Protein AF-A0A7S2NG79-F1 (afdb_monomer_lite)

Radius of gyration: 17.85 Å; chains: 1; bounding box: 42×37×55 Å

Organism: NCBI:txid1333877

Structure (mmCIF, N/CA/C/O backbone):
data_AF-A0A7S2NG79-F1
#
_entry.id   AF-A0A7S2NG79-F1
#
loop_
_atom_site.group_PDB
_atom_site.id
_atom_site.type_symbol
_atom_site.label_atom_id
_atom_site.label_alt_id
_atom_site.label_comp_id
_atom_site.label_asym_id
_atom_site.label_entity_id
_atom_site.label_seq_id
_atom_site.pdbx_PDB_ins_code
_atom_site.Cartn_x
_atom_site.Cartn_y
_atom_site.Cartn_z
_atom_site.occupancy
_atom_site.B_iso_or_equiv
_atom_site.auth_seq_id
_atom_site.auth_comp_id
_atom_site.auth_asym_id
_atom_site.auth_atom_id
_atom_site.pdbx_PDB_model_num
ATOM 1 N N . GLY A 1 1 ? -22.534 -10.964 -0.851 1.00 39.62 1 GLY A N 1
ATOM 2 C CA . GLY A 1 1 ? -22.305 -9.527 -0.612 1.00 39.62 1 GLY A CA 1
ATOM 3 C C . GLY A 1 1 ? -21.667 -8.930 -1.845 1.00 39.62 1 GLY A C 1
ATOM 4 O O . GLY A 1 1 ? -20.872 -9.619 -2.472 1.00 39.62 1 GLY A O 1
ATOM 5 N N . ARG A 1 2 ? -22.054 -7.714 -2.246 1.00 43.47 2 ARG A N 1
ATOM 6 C CA . ARG A 1 2 ? -21.370 -6.998 -3.336 1.00 43.47 2 ARG A CA 1
ATOM 7 C C . ARG A 1 2 ? -19.957 -6.649 -2.862 1.00 43.47 2 ARG A C 1
ATOM 9 O O . ARG A 1 2 ? -19.812 -6.166 -1.750 1.00 43.47 2 ARG A O 1
ATOM 16 N N . LEU A 1 3 ? -18.947 -6.878 -3.698 1.00 48.84 3 LEU A N 1
ATOM 17 C CA . LEU A 1 3 ? -17.518 -6.722 -3.372 1.00 48.84 3 LEU A CA 1
ATOM 18 C C . LEU A 1 3 ? -17.073 -5.267 -3.104 1.00 48.84 3 LEU A C 1
ATOM 20 O O . LEU A 1 3 ? -15.883 -5.023 -2.965 1.00 48.84 3 LEU A O 1
ATOM 24 N N . GLY A 1 4 ? -17.981 -4.283 -3.116 1.00 47.66 4 GLY A N 1
ATOM 25 C CA . GLY A 1 4 ? -17.646 -2.866 -2.903 1.00 47.66 4 GLY A CA 1
ATOM 26 C C . GLY A 1 4 ? -16.749 -2.236 -3.981 1.00 47.66 4 GLY A C 1
ATOM 27 O O . GLY A 1 4 ? -16.387 -1.072 -3.862 1.00 47.66 4 GLY A O 1
ATOM 28 N N . VAL A 1 5 ? -16.405 -2.975 -5.044 1.00 49.75 5 VAL A N 1
ATOM 29 C CA . VAL A 1 5 ? -15.512 -2.523 -6.127 1.00 49.75 5 VAL A CA 1
ATOM 30 C C . VAL A 1 5 ? -16.218 -1.726 -7.226 1.00 49.75 5 VAL A C 1
ATOM 32 O O . VAL A 1 5 ? -15.536 -1.093 -8.023 1.00 49.75 5 VAL A O 1
ATOM 35 N N . GLU A 1 6 ? -17.557 -1.735 -7.300 1.00 49.50 6 GLU A N 1
ATOM 36 C CA . GLU A 1 6 ? -18.333 -1.073 -8.374 1.00 49.50 6 GLU A CA 1
ATOM 37 C C . GLU A 1 6 ? -17.972 0.416 -8.525 1.00 49.50 6 GLU A C 1
ATOM 39 O O . GLU A 1 6 ? -17.785 0.899 -9.641 1.00 49.50 6 GLU A O 1
ATOM 44 N N .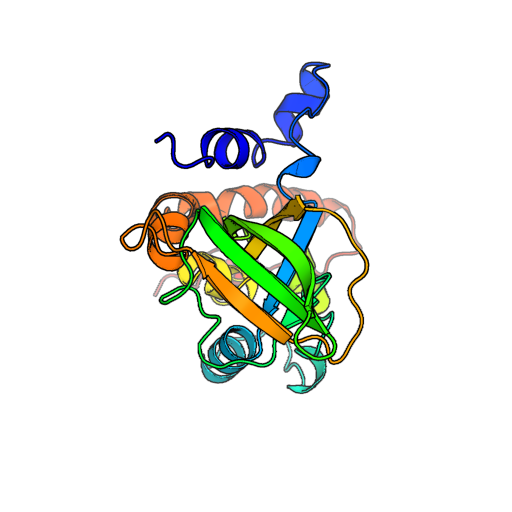 ALA A 1 7 ? -17.765 1.119 -7.412 1.00 44.66 7 ALA A N 1
ATOM 45 C CA . ALA A 1 7 ? -17.319 2.509 -7.409 1.00 44.66 7 ALA A CA 1
ATOM 46 C C . ALA A 1 7 ? -15.814 2.670 -7.726 1.00 44.66 7 ALA A C 1
ATOM 48 O O . ALA A 1 7 ? -15.398 3.658 -8.329 1.00 44.66 7 ALA A O 1
ATOM 49 N N . SER A 1 8 ? -14.985 1.659 -7.449 1.00 43.62 8 SER A N 1
ATOM 50 C CA . SER A 1 8 ? -13.579 1.645 -7.884 1.00 43.62 8 SER A CA 1
ATOM 51 C C . SER A 1 8 ? -13.438 1.529 -9.411 1.00 43.62 8 SER A C 1
ATOM 53 O O . SER A 1 8 ? -12.506 2.094 -9.981 1.00 43.62 8 SER A O 1
ATOM 55 N N . PHE A 1 9 ? -14.384 0.869 -10.097 1.00 47.72 9 PHE A N 1
ATOM 56 C CA . PHE A 1 9 ? -14.439 0.831 -11.567 1.00 47.72 9 PHE A CA 1
ATOM 57 C C . PHE A 1 9 ? -14.846 2.181 -12.184 1.00 47.72 9 PHE A C 1
ATOM 59 O O . PHE A 1 9 ? -14.298 2.575 -13.216 1.00 47.72 9 PHE A O 1
ATOM 66 N N . SER A 1 10 ? -15.795 2.903 -11.575 1.00 44.00 10 SER A N 1
ATOM 67 C CA . SER A 1 10 ? -16.279 4.203 -12.072 1.00 44.00 10 SER A CA 1
ATOM 68 C C . SER A 1 10 ? -15.294 5.360 -11.816 1.00 44.00 10 SER A C 1
ATOM 70 O O . SER A 1 10 ? -15.311 6.363 -12.537 1.00 44.00 10 SER A O 1
ATOM 72 N N . MET A 1 11 ? -14.387 5.215 -10.843 1.00 45.84 11 MET A N 1
ATOM 73 C CA . MET A 1 11 ? -13.387 6.218 -10.446 1.00 45.84 11 MET A CA 1
ATOM 74 C C . MET A 1 11 ? -12.264 6.471 -11.460 1.00 45.84 11 MET A C 1
ATOM 76 O O . MET A 1 11 ? -11.799 7.607 -11.596 1.00 45.84 11 MET A O 1
ATOM 80 N N . HIS A 1 12 ? -11.807 5.453 -12.194 1.00 48.50 12 HIS A N 1
ATOM 81 C CA . HIS A 1 12 ? -10.640 5.594 -13.088 1.00 48.50 12 HIS A CA 1
ATOM 82 C C . HIS A 1 12 ? -10.961 6.348 -14.377 1.00 48.50 12 HIS A C 1
ATOM 84 O O . HIS A 1 12 ? -10.065 6.741 -15.124 1.00 48.50 12 HIS A O 1
ATOM 90 N N . SER A 1 13 ? -12.242 6.628 -14.615 1.00 46.81 13 SER A N 1
ATOM 91 C CA . SER A 1 13 ? -12.711 7.472 -15.705 1.00 46.81 13 SER A CA 1
ATOM 92 C C . SER A 1 13 ? -12.865 8.945 -15.319 1.00 46.81 13 SER A C 1
ATOM 94 O O . SER A 1 13 ? -13.650 9.630 -15.963 1.00 46.81 13 SER A O 1
ATOM 96 N N . GLY A 1 14 ? -12.136 9.468 -14.322 1.00 42.03 14 GLY A N 1
ATOM 97 C CA . GLY A 1 14 ? -12.253 10.854 -13.821 1.00 42.03 14 GLY A CA 1
ATOM 98 C C . GLY A 1 14 ? -12.357 11.967 -14.885 1.00 42.03 14 GLY A C 1
ATOM 99 O O . GLY A 1 14 ? -13.034 12.967 -14.667 1.00 42.03 14 GLY A O 1
ATOM 100 N N . ALA A 1 15 ? -11.789 11.776 -16.082 1.00 42.28 15 ALA A N 1
ATOM 101 C CA . ALA A 1 15 ? -11.955 12.705 -17.207 1.00 42.28 15 ALA A CA 1
ATOM 102 C C . ALA A 1 15 ? -13.390 12.767 -17.788 1.00 42.28 15 ALA A C 1
ATOM 104 O O . ALA A 1 15 ? -13.784 13.799 -18.323 1.00 42.28 15 ALA A O 1
ATOM 105 N N . ARG A 1 16 ? -14.184 11.693 -17.683 1.00 41.34 16 ARG A N 1
ATOM 106 C CA . ARG A 1 16 ? -15.575 11.627 -18.173 1.00 41.34 16 ARG A CA 1
ATOM 107 C C . ARG A 1 16 ? -16.575 12.308 -17.239 1.00 41.34 16 ARG A C 1
ATOM 109 O O . ARG A 1 16 ? -17.599 12.785 -17.713 1.00 41.34 16 ARG A O 1
ATOM 116 N N . TRP A 1 17 ? -16.289 12.374 -15.938 1.00 39.66 17 TRP A N 1
ATOM 117 C CA . TRP A 1 17 ? -17.219 12.924 -14.943 1.00 39.66 17 TRP A CA 1
ATOM 118 C C . TRP A 1 17 ? -17.210 14.454 -14.915 1.00 39.66 17 TRP A C 1
ATOM 120 O O . TRP A 1 17 ? -18.275 15.069 -14.897 1.00 39.66 17 TRP A O 1
ATOM 130 N N . ALA A 1 18 ? -16.032 15.075 -15.059 1.00 42.47 18 ALA A N 1
ATOM 131 C CA . ALA A 1 18 ? -15.921 16.525 -15.245 1.00 42.47 18 ALA A CA 1
ATOM 132 C C . ALA A 1 18 ? -16.668 17.013 -16.505 1.00 42.47 18 ALA A C 1
ATOM 134 O O . ALA A 1 18 ? -17.225 18.105 -16.504 1.00 42.47 18 ALA A O 1
ATOM 135 N N . GLN A 1 19 ? -16.745 16.182 -17.553 1.00 46.06 19 GLN A N 1
ATOM 136 C CA . GLN A 1 19 ? -17.517 16.472 -18.768 1.00 46.06 19 GLN A CA 1
ATOM 137 C C . GLN A 1 19 ? -19.039 16.287 -18.608 1.00 46.06 19 GLN A C 1
ATOM 139 O O . GLN A 1 19 ? -19.782 16.744 -19.470 1.00 46.06 19 GLN A O 1
ATOM 144 N N . ARG A 1 20 ? -19.521 15.622 -17.545 1.00 48.53 20 ARG A N 1
ATOM 145 C CA . ARG A 1 20 ? -20.947 15.276 -17.356 1.00 48.53 20 ARG A CA 1
ATOM 146 C C . ARG A 1 20 ? -21.634 15.978 -16.180 1.00 48.53 20 ARG A C 1
ATOM 148 O O . ARG A 1 20 ? -22.806 15.717 -15.938 1.00 48.53 20 ARG A O 1
ATOM 155 N N . GLY A 1 21 ? -20.945 16.857 -15.449 1.00 44.62 21 GLY A N 1
ATOM 156 C CA . GLY A 1 21 ? -21.556 17.664 -14.381 1.00 44.62 21 GLY A CA 1
ATOM 157 C C . GLY A 1 21 ? -22.048 16.877 -13.153 1.00 44.62 21 GLY A C 1
ATOM 158 O O . GLY A 1 21 ? -22.741 17.439 -12.309 1.00 44.62 21 GLY A O 1
ATOM 159 N N . GLN A 1 22 ? -21.697 15.594 -13.026 1.00 47.03 22 GLN A N 1
ATOM 160 C CA . GLN A 1 22 ? -22.057 14.761 -11.873 1.00 47.03 22 GLN A CA 1
ATOM 161 C C . GLN A 1 22 ? -20.997 14.890 -10.764 1.00 47.03 22 GLN A C 1
ATOM 163 O O . GLN A 1 22 ? -19.795 14.872 -11.036 1.00 47.03 22 GLN A O 1
ATOM 168 N N . ARG A 1 23 ? -21.442 15.057 -9.508 1.00 46.16 23 ARG A N 1
ATOM 169 C CA . ARG A 1 23 ? -20.562 15.110 -8.325 1.00 46.16 23 ARG A CA 1
ATOM 170 C C . ARG A 1 23 ? -20.014 13.708 -8.028 1.00 46.16 23 ARG A C 1
ATOM 172 O O . ARG A 1 23 ? -20.778 12.756 -8.054 1.00 46.16 23 ARG A O 1
ATOM 179 N N . ASP A 1 24 ? -18.721 13.615 -7.712 1.00 52.81 24 ASP A N 1
ATOM 180 C CA . ASP A 1 24 ? -18.083 12.390 -7.200 1.00 52.81 24 ASP A CA 1
ATOM 181 C C . ASP A 1 24 ? -18.577 12.121 -5.766 1.00 52.81 24 ASP A C 1
ATOM 183 O O . ASP A 1 24 ? -18.121 12.768 -4.815 1.00 52.81 24 ASP A O 1
ATOM 187 N N . ASP A 1 25 ? -19.559 11.230 -5.635 1.00 51.62 25 ASP A N 1
ATOM 188 C CA . ASP A 1 25 ? -20.164 10.743 -4.389 1.00 51.62 25 ASP A CA 1
ATOM 189 C C . ASP A 1 25 ? -19.309 9.666 -3.695 1.00 51.62 25 ASP A C 1
ATOM 191 O O . ASP A 1 25 ? -19.578 9.297 -2.553 1.00 51.62 25 ASP A O 1
ATOM 195 N N . HIS A 1 26 ? -18.225 9.216 -4.331 1.00 56.06 26 HIS A N 1
ATOM 196 C CA . HIS A 1 26 ? -17.389 8.113 -3.860 1.00 56.06 26 HIS A CA 1
ATOM 197 C C . HIS A 1 26 ? -16.076 8.561 -3.196 1.00 56.06 26 HIS A C 1
ATOM 199 O O . HIS A 1 26 ? -15.208 7.733 -2.912 1.00 56.06 26 HIS A O 1
ATOM 205 N N . ARG A 1 27 ? -15.889 9.858 -2.901 1.00 52.28 27 ARG A N 1
ATOM 206 C CA . ARG A 1 27 ? -14.643 10.364 -2.272 1.00 52.28 27 ARG A CA 1
ATOM 207 C C . ARG A 1 27 ? -14.277 9.646 -0.969 1.00 52.28 27 ARG A C 1
ATOM 209 O O . ARG A 1 27 ? -13.093 9.477 -0.693 1.00 52.28 27 ARG A O 1
ATOM 216 N N . GLY A 1 28 ? -15.273 9.198 -0.201 1.00 58.62 28 GLY A N 1
ATOM 217 C CA . GLY A 1 28 ? -15.072 8.448 1.043 1.00 58.62 28 GLY A CA 1
ATOM 218 C C . GLY A 1 28 ? -14.458 7.056 0.854 1.00 58.62 28 GLY A C 1
ATOM 219 O O . GLY A 1 28 ? -13.928 6.496 1.810 1.00 58.62 28 GLY A O 1
ATOM 220 N N . GLU A 1 29 ? -14.467 6.502 -0.363 1.00 63.59 29 GLU A N 1
ATOM 221 C CA . GLU A 1 29 ? -13.934 5.159 -0.616 1.00 63.59 29 GLU A CA 1
ATOM 222 C C . GLU A 1 29 ? -12.401 5.097 -0.752 1.00 63.59 29 GLU A C 1
ATOM 224 O O . GLU A 1 29 ? -11.827 4.012 -0.785 1.00 63.59 29 GLU A O 1
ATOM 229 N N . ARG A 1 30 ? -11.721 6.250 -0.824 1.00 63.28 30 ARG A N 1
ATOM 230 C CA . ARG A 1 30 ? -10.250 6.371 -0.898 1.00 63.28 30 ARG A CA 1
ATOM 231 C C . ARG A 1 30 ? -9.730 7.363 0.135 1.00 63.28 30 ARG A C 1
ATOM 233 O O . ARG A 1 30 ? -8.877 8.194 -0.164 1.00 63.28 30 ARG A O 1
ATOM 240 N N . ALA A 1 31 ? -10.306 7.319 1.329 1.00 77.69 31 ALA A N 1
ATOM 241 C CA . ALA A 1 31 ? -9.931 8.232 2.398 1.00 77.69 31 ALA A CA 1
ATOM 242 C C . ALA A 1 31 ? -8.450 8.082 2.774 1.00 77.69 31 ALA A C 1
ATOM 244 O O . ALA A 1 31 ? -7.807 9.075 3.098 1.00 77.69 31 ALA A O 1
ATOM 245 N N . ILE A 1 32 ? -7.919 6.854 2.704 1.00 92.25 32 ILE A N 1
ATOM 246 C CA . ILE A 1 32 ? -6.554 6.528 3.113 1.00 92.25 32 ILE A CA 1
ATOM 247 C C . ILE A 1 32 ? -5.871 5.707 2.021 1.00 92.25 32 ILE A C 1
ATOM 249 O O . ILE A 1 32 ? -6.382 4.672 1.596 1.00 92.25 32 ILE A O 1
ATOM 253 N N . LEU A 1 33 ? -4.696 6.154 1.588 1.00 94.38 33 LEU A N 1
ATOM 254 C CA . LEU A 1 33 ? -3.760 5.364 0.798 1.00 94.38 33 LEU A CA 1
ATOM 255 C C . LEU A 1 33 ? -2.707 4.753 1.725 1.00 94.38 33 LEU A C 1
ATOM 257 O O . LEU A 1 33 ? -2.076 5.475 2.498 1.00 94.38 33 LEU A O 1
ATOM 261 N N . ILE A 1 34 ? -2.502 3.443 1.612 1.00 96.75 34 ILE A N 1
ATOM 262 C CA . ILE A 1 34 ? -1.494 2.699 2.367 1.00 96.75 34 ILE A CA 1
ATOM 263 C C . ILE A 1 34 ? -0.435 2.145 1.409 1.00 96.75 34 ILE A C 1
ATOM 265 O O . ILE A 1 34 ? -0.777 1.550 0.381 1.00 96.75 34 ILE A O 1
ATOM 269 N N . GLN A 1 35 ? 0.838 2.316 1.760 1.00 96.06 35 GLN A N 1
ATOM 270 C CA . GLN A 1 35 ? 1.974 1.616 1.155 1.00 96.06 35 GLN A CA 1
ATOM 271 C C . GLN A 1 35 ? 2.693 0.770 2.216 1.00 96.06 35 GLN A C 1
ATOM 273 O O . GLN A 1 35 ? 2.467 0.961 3.412 1.00 96.06 35 GLN A O 1
ATOM 278 N N . SER A 1 36 ? 3.523 -0.188 1.799 1.00 97.31 36 SER A N 1
ATOM 279 C CA . SER A 1 36 ? 4.242 -1.070 2.724 1.00 97.31 36 SER A CA 1
ATOM 280 C C . SER A 1 36 ? 5.699 -1.312 2.357 1.00 97.31 36 SER A C 1
ATOM 282 O O . SER A 1 36 ? 6.083 -1.233 1.184 1.00 97.31 36 SER A O 1
ATOM 284 N N . SER A 1 37 ? 6.494 -1.683 3.365 1.00 96.06 37 SER A N 1
ATOM 285 C CA . SER A 1 37 ? 7.879 -2.123 3.176 1.00 96.06 37 SER A CA 1
ATOM 286 C C . SER A 1 37 ? 7.970 -3.364 2.284 1.00 96.06 37 SER A C 1
ATOM 288 O O . SER A 1 37 ? 8.816 -3.388 1.396 1.00 96.06 37 SER A O 1
ATOM 290 N N . ALA A 1 38 ? 7.050 -4.334 2.391 1.00 96.50 38 ALA A N 1
ATOM 291 C CA . ALA A 1 38 ? 6.994 -5.484 1.476 1.00 96.50 38 ALA A CA 1
ATOM 292 C C . ALA A 1 38 ? 6.942 -5.076 -0.006 1.00 96.50 38 ALA A C 1
ATOM 294 O O . ALA A 1 38 ? 7.661 -5.628 -0.844 1.00 96.50 38 ALA A O 1
ATOM 295 N N . ASN A 1 39 ? 6.091 -4.100 -0.338 1.00 95.44 39 ASN A N 1
ATOM 296 C CA . ASN A 1 39 ? 5.948 -3.618 -1.709 1.00 95.44 39 ASN A CA 1
ATOM 297 C C . ASN A 1 39 ? 7.216 -2.915 -2.182 1.00 95.44 39 ASN A C 1
ATOM 299 O O . ASN A 1 39 ? 7.688 -3.195 -3.283 1.00 95.44 39 ASN A O 1
ATOM 303 N N . VAL A 1 40 ? 7.775 -2.037 -1.346 1.00 92.94 40 VAL A N 1
ATOM 304 C CA . VAL A 1 40 ? 9.014 -1.312 -1.644 1.00 92.94 40 VAL A CA 1
ATOM 305 C C . VAL A 1 40 ? 10.179 -2.276 -1.862 1.00 92.94 40 VAL A C 1
ATOM 307 O O . VAL A 1 40 ? 10.845 -2.196 -2.892 1.00 92.94 40 VAL A O 1
ATOM 310 N N . THR A 1 41 ? 10.379 -3.235 -0.959 1.00 93.62 41 THR A N 1
ATOM 311 C CA . THR A 1 41 ? 11.434 -4.251 -1.065 1.00 93.62 41 THR A CA 1
ATOM 312 C C . THR A 1 41 ? 11.305 -5.054 -2.355 1.00 93.62 41 THR A C 1
ATOM 314 O O . THR A 1 41 ? 12.290 -5.245 -3.068 1.00 93.62 41 THR A O 1
ATOM 317 N N . ALA A 1 42 ? 10.088 -5.470 -2.717 1.00 93.19 42 ALA A N 1
ATOM 318 C CA . ALA A 1 42 ? 9.856 -6.198 -3.961 1.00 93.19 42 ALA A CA 1
ATOM 319 C C . ALA A 1 42 ? 10.142 -5.348 -5.213 1.00 93.19 42 ALA A C 1
ATOM 321 O O . ALA A 1 42 ? 10.662 -5.873 -6.194 1.00 93.19 42 ALA A O 1
ATOM 322 N N . ILE A 1 43 ? 9.830 -4.048 -5.185 1.00 90.19 43 ILE A N 1
ATOM 323 C CA . ILE A 1 43 ? 10.121 -3.120 -6.289 1.00 90.19 43 ILE A CA 1
ATOM 324 C C . ILE A 1 43 ? 11.633 -2.920 -6.441 1.00 90.19 43 ILE A C 1
ATOM 326 O O . ILE A 1 43 ? 12.153 -3.032 -7.551 1.00 90.19 43 ILE A O 1
ATOM 330 N N . LEU A 1 44 ? 12.345 -2.669 -5.339 1.00 88.69 44 LEU A N 1
ATOM 331 C CA . LEU A 1 44 ? 13.799 -2.488 -5.338 1.00 88.69 44 LEU A CA 1
ATOM 332 C C . LEU A 1 44 ? 14.537 -3.759 -5.788 1.00 88.69 44 LEU A C 1
ATOM 334 O O . LEU A 1 44 ? 15.513 -3.678 -6.531 1.00 88.69 44 LEU A O 1
ATOM 338 N N . GLY A 1 45 ? 14.041 -4.934 -5.393 1.00 89.12 45 GLY A N 1
ATOM 339 C CA . GLY A 1 45 ? 14.594 -6.232 -5.786 1.00 89.12 45 GLY A CA 1
ATOM 340 C C . GLY A 1 45 ? 14.264 -6.671 -7.217 1.00 89.12 45 GLY A C 1
ATOM 341 O O . GLY A 1 45 ? 14.808 -7.670 -7.680 1.00 89.12 45 GLY A O 1
ATOM 342 N N . ALA A 1 46 ? 13.396 -5.955 -7.940 1.00 88.06 46 ALA A N 1
ATOM 343 C CA . ALA A 1 46 ? 12.931 -6.369 -9.266 1.00 88.06 46 ALA A CA 1
ATOM 344 C C . ALA A 1 46 ? 13.931 -6.100 -10.406 1.00 88.06 46 ALA A C 1
ATOM 346 O O . ALA A 1 46 ? 13.657 -6.483 -11.543 1.00 88.06 46 ALA A O 1
ATOM 347 N N . GLY A 1 47 ? 15.057 -5.426 -10.136 1.00 84.56 47 GLY A N 1
ATOM 348 C CA . GLY A 1 47 ? 16.064 -5.117 -11.158 1.00 84.56 47 GLY A CA 1
ATOM 349 C C . GLY A 1 47 ? 15.518 -4.235 -12.286 1.00 84.56 47 GLY A C 1
ATOM 350 O O . GLY A 1 47 ? 15.796 -4.480 -13.459 1.00 84.56 47 GLY A O 1
ATOM 351 N N . LEU A 1 48 ? 14.686 -3.244 -11.942 1.00 81.00 48 LEU A N 1
ATOM 352 C CA . LEU A 1 48 ? 14.018 -2.387 -12.923 1.00 81.00 48 LEU A CA 1
ATOM 353 C C . LEU A 1 48 ? 15.032 -1.603 -13.763 1.00 81.00 48 LEU A C 1
ATOM 355 O O . LEU A 1 48 ? 15.988 -1.032 -13.236 1.00 81.00 48 LEU A O 1
ATOM 359 N N . LYS A 1 49 ? 14.787 -1.518 -15.074 1.00 73.62 49 LYS A N 1
ATOM 360 C CA . LYS A 1 49 ? 15.611 -0.717 -15.986 1.00 73.62 49 LYS A CA 1
ATOM 361 C C . LYS A 1 49 ? 15.219 0.753 -15.873 1.00 73.62 49 LYS A C 1
ATOM 363 O O . LYS A 1 49 ? 14.324 1.234 -16.572 1.00 73.62 49 LYS A O 1
ATOM 368 N N . LEU A 1 50 ? 15.866 1.453 -14.945 1.00 74.19 50 LEU A N 1
ATOM 369 C CA . LEU A 1 50 ? 15.638 2.875 -14.721 1.00 74.19 50 LEU A CA 1
ATOM 370 C C . LEU A 1 50 ? 16.454 3.737 -15.693 1.00 74.19 50 LEU A C 1
ATOM 372 O O . LEU A 1 50 ? 17.595 3.409 -16.006 1.00 74.19 50 LEU A O 1
ATOM 376 N N . ARG A 1 51 ? 15.875 4.856 -16.155 1.00 67.25 51 ARG A N 1
ATOM 377 C CA . ARG A 1 51 ? 16.557 5.839 -17.021 1.00 67.25 51 ARG A CA 1
ATOM 378 C C . ARG A 1 51 ? 17.738 6.488 -16.299 1.00 67.25 51 ARG A C 1
ATOM 380 O O . ARG A 1 51 ? 18.777 6.722 -16.906 1.00 67.25 51 ARG A O 1
ATOM 387 N N . SER A 1 52 ? 17.561 6.738 -15.008 1.00 70.75 52 SER A N 1
ATOM 388 C CA . SER A 1 52 ? 18.596 7.220 -14.103 1.00 70.75 52 SER A CA 1
ATOM 389 C C . SER A 1 52 ? 18.592 6.339 -12.857 1.00 70.75 52 SER A C 1
ATOM 391 O O . SER A 1 52 ? 17.507 5.950 -12.413 1.00 70.75 52 SER A O 1
ATOM 393 N N . PRO A 1 53 ? 19.760 6.022 -12.271 1.00 72.62 53 PRO A N 1
ATOM 394 C CA . PRO A 1 53 ? 19.814 5.351 -10.982 1.00 72.62 53 PRO A CA 1
ATOM 395 C C . PRO A 1 53 ? 19.039 6.150 -9.935 1.00 72.62 53 PRO A C 1
ATOM 397 O O . PRO A 1 53 ? 19.145 7.375 -9.870 1.00 72.62 53 PRO A O 1
ATOM 400 N N . VAL A 1 54 ? 18.275 5.449 -9.107 1.00 74.38 54 VAL A N 1
ATOM 401 C CA . VAL A 1 54 ? 17.540 6.040 -7.991 1.00 74.38 54 VAL A CA 1
ATOM 402 C C . VAL A 1 54 ? 18.045 5.394 -6.715 1.00 74.38 54 VAL A C 1
ATOM 404 O O . VAL A 1 54 ? 18.162 4.170 -6.652 1.00 74.38 54 VAL A O 1
ATOM 407 N N . SER A 1 55 ? 18.390 6.219 -5.721 1.00 80.12 55 SER A N 1
ATOM 408 C CA . SER A 1 55 ? 18.805 5.709 -4.412 1.00 80.12 55 SER A CA 1
ATOM 409 C C . SER A 1 55 ? 17.676 4.887 -3.797 1.00 80.12 55 SER A C 1
ATOM 411 O O . SER A 1 55 ? 16.505 5.245 -3.930 1.00 80.12 55 SER A O 1
ATOM 413 N N . GLN A 1 56 ? 18.023 3.826 -3.071 1.00 77.50 56 GLN A N 1
ATOM 414 C CA . GLN A 1 56 ? 17.049 3.070 -2.283 1.00 77.50 56 GLN A CA 1
ATOM 415 C C . GLN A 1 56 ? 16.299 3.976 -1.294 1.00 77.50 56 GLN A C 1
ATOM 417 O O . GLN A 1 56 ? 15.100 3.796 -1.096 1.00 77.50 56 GLN A O 1
ATOM 422 N N . ASP A 1 57 ? 16.961 5.017 -0.781 1.00 81.62 57 ASP A N 1
ATOM 423 C CA . ASP A 1 57 ? 16.366 6.004 0.129 1.00 81.62 57 ASP A CA 1
ATOM 424 C C . ASP A 1 57 ? 15.187 6.766 -0.493 1.00 81.62 57 ASP A C 1
ATOM 426 O O . ASP A 1 57 ? 14.316 7.262 0.220 1.00 81.62 57 ASP A O 1
ATOM 430 N N . ALA A 1 58 ? 15.114 6.838 -1.828 1.00 82.19 58 ALA A N 1
ATOM 431 C CA . ALA A 1 58 ? 14.005 7.487 -2.519 1.00 82.19 58 ALA A CA 1
ATOM 432 C C . ALA A 1 58 ? 12.681 6.719 -2.375 1.00 82.19 58 ALA A C 1
ATOM 434 O O . ALA A 1 58 ? 11.629 7.285 -2.648 1.00 82.19 58 ALA A O 1
ATOM 435 N N . PHE A 1 59 ? 12.719 5.453 -1.947 1.00 85.50 59 PHE A N 1
ATOM 436 C CA . PHE A 1 59 ? 11.541 4.608 -1.747 1.00 85.50 59 PHE A CA 1
ATOM 437 C C . PHE A 1 59 ? 11.069 4.556 -0.281 1.00 85.50 59 PHE A C 1
ATOM 439 O O . PHE A 1 59 ? 10.281 3.681 0.080 1.00 85.50 59 PHE A O 1
ATOM 446 N N . GLY A 1 60 ? 11.535 5.478 0.568 1.00 85.75 60 GLY A N 1
ATOM 447 C CA . GLY A 1 60 ? 11.088 5.587 1.959 1.00 85.75 60 GLY A CA 1
ATOM 448 C C . GLY A 1 60 ? 9.613 6.001 2.123 1.00 85.75 60 GLY A C 1
ATOM 449 O O . GLY A 1 60 ? 8.916 6.262 1.140 1.00 85.75 60 GLY A O 1
ATOM 450 N N . PRO A 1 61 ? 9.116 6.101 3.369 1.00 90.94 61 PRO A N 1
ATOM 451 C CA . PRO A 1 61 ? 7.757 6.565 3.643 1.00 90.94 61 PRO A CA 1
ATOM 452 C C . PRO A 1 61 ? 7.445 7.911 2.971 1.00 90.94 61 PRO A C 1
ATOM 454 O O . PRO A 1 61 ? 8.213 8.867 3.061 1.00 90.94 61 PRO A O 1
ATOM 457 N N . GLY A 1 62 ? 6.298 7.985 2.304 1.00 88.69 62 GLY A N 1
ATOM 458 C CA . GLY A 1 62 ? 5.827 9.122 1.514 1.00 88.69 62 GLY A CA 1
ATOM 459 C C . GLY A 1 62 ? 6.238 9.083 0.038 1.00 88.69 62 GLY A C 1
ATOM 460 O O . GLY A 1 62 ? 5.693 9.855 -0.753 1.00 88.69 62 GLY A O 1
ATOM 461 N N . ALA A 1 63 ? 7.133 8.174 -0.366 1.00 86.94 63 ALA A N 1
ATOM 462 C CA . ALA A 1 63 ? 7.625 8.048 -1.742 1.00 86.94 63 ALA A CA 1
ATOM 463 C C . ALA A 1 63 ? 6.511 7.832 -2.779 1.00 86.94 63 ALA A C 1
ATOM 465 O O . ALA A 1 63 ? 6.625 8.253 -3.932 1.00 86.94 63 ALA A O 1
ATOM 466 N N . PHE A 1 64 ? 5.404 7.200 -2.382 1.00 89.31 64 PHE A N 1
ATOM 467 C CA . PHE A 1 64 ? 4.261 6.954 -3.255 1.00 89.31 64 PHE A CA 1
ATOM 468 C C . PHE A 1 64 ? 3.128 7.970 -3.038 1.00 89.31 64 PHE A C 1
ATOM 470 O O . PHE A 1 64 ? 2.100 7.880 -3.720 1.00 89.31 64 PHE A O 1
ATOM 477 N N . GLY A 1 65 ? 3.294 8.951 -2.147 1.00 88.88 65 GLY A N 1
ATOM 478 C CA . GLY A 1 65 ? 2.246 9.890 -1.739 1.00 88.88 65 GLY A CA 1
ATOM 479 C C . GLY A 1 65 ? 1.167 9.249 -0.861 1.00 88.88 65 GLY A C 1
ATOM 480 O O . GLY A 1 65 ? 0.025 9.706 -0.851 1.00 88.88 65 GLY A O 1
ATOM 481 N N . GLU A 1 66 ? 1.496 8.145 -0.197 1.00 93.38 66 GLU A N 1
ATOM 482 C CA . GLU A 1 66 ? 0.632 7.449 0.745 1.00 93.38 66 GLU A CA 1
ATOM 483 C C . GLU A 1 66 ? 0.405 8.240 2.032 1.00 93.38 66 GLU A C 1
ATOM 485 O O . GLU A 1 66 ? 1.231 9.045 2.456 1.00 93.38 66 GLU A O 1
ATOM 490 N N . ASN A 1 67 ? -0.735 7.987 2.672 1.00 95.19 67 ASN A N 1
ATOM 491 C CA . ASN A 1 67 ? -1.028 8.536 3.988 1.00 95.19 67 ASN A CA 1
ATOM 492 C C . ASN A 1 67 ? -0.359 7.695 5.073 1.00 95.19 67 ASN A C 1
ATOM 494 O O . ASN A 1 67 ? 0.224 8.255 5.997 1.00 95.19 67 ASN A O 1
ATOM 498 N N . PHE A 1 68 ? -0.466 6.365 4.969 1.00 96.62 68 PHE A N 1
ATOM 499 C CA . PHE A 1 68 ? 0.122 5.423 5.919 1.00 96.62 68 PHE A CA 1
ATOM 500 C C . PHE A 1 68 ? 1.194 4.587 5.233 1.00 96.62 68 PHE A C 1
ATOM 502 O O . PHE A 1 68 ? 0.957 4.011 4.171 1.00 96.62 68 PHE A O 1
ATOM 509 N N . PHE A 1 69 ? 2.338 4.461 5.896 1.00 97.19 69 PHE A N 1
ATOM 510 C CA . PHE A 1 69 ? 3.356 3.486 5.549 1.00 97.19 69 PHE A CA 1
ATOM 511 C C . PHE A 1 69 ? 3.361 2.383 6.606 1.00 97.19 69 PHE A C 1
ATOM 513 O O . PHE A 1 69 ? 3.517 2.661 7.794 1.00 97.19 69 PHE A O 1
ATOM 520 N N . VAL A 1 70 ? 3.156 1.143 6.174 1.00 97.06 70 VAL A N 1
ATOM 521 C CA . VAL A 1 70 ? 3.122 -0.031 7.047 1.00 97.06 70 VAL A CA 1
ATOM 522 C C . VAL A 1 70 ? 4.417 -0.804 6.881 1.00 97.06 70 VAL A C 1
ATOM 524 O O . VAL A 1 70 ? 4.690 -1.357 5.815 1.00 97.06 70 VAL A O 1
ATOM 527 N N . ASP A 1 71 ? 5.198 -0.879 7.951 1.00 96.50 71 ASP A N 1
ATOM 528 C CA . ASP A 1 71 ? 6.365 -1.746 7.975 1.00 96.50 71 ASP A CA 1
ATOM 529 C C . ASP A 1 71 ? 5.941 -3.188 8.293 1.00 96.50 71 ASP A C 1
ATOM 531 O O . ASP A 1 71 ? 5.675 -3.542 9.441 1.00 96.50 71 ASP A O 1
ATOM 535 N N . SER A 1 72 ? 5.755 -3.999 7.252 1.00 95.12 72 SER A N 1
ATOM 536 C CA . SER A 1 72 ? 5.325 -5.392 7.366 1.00 95.12 72 SER A CA 1
ATOM 537 C C . SER A 1 72 ? 5.587 -6.146 6.068 1.00 95.12 72 SER A C 1
ATOM 539 O O . SER A 1 72 ? 5.222 -5.671 4.991 1.00 95.12 72 SER A O 1
ATOM 541 N N . GLU A 1 73 ? 6.125 -7.362 6.183 1.00 93.56 73 GLU A N 1
ATOM 542 C CA . GLU A 1 73 ? 6.276 -8.307 5.067 1.00 93.56 73 GLU A CA 1
ATOM 543 C C . GLU A 1 73 ? 4.941 -8.951 4.644 1.00 93.56 73 GLU A C 1
ATOM 545 O O . GLU A 1 73 ? 4.765 -9.365 3.495 1.00 93.56 73 GLU A O 1
ATOM 550 N N . ASP A 1 74 ? 3.968 -8.997 5.558 1.00 94.19 74 ASP A N 1
ATOM 551 C CA . ASP A 1 74 ? 2.660 -9.616 5.331 1.00 94.19 74 ASP A CA 1
ATOM 552 C C . ASP A 1 74 ? 1.666 -8.690 4.623 1.00 94.19 74 ASP A C 1
ATOM 554 O O . ASP A 1 74 ? 0.678 -9.157 4.046 1.00 94.19 74 ASP A O 1
ATOM 558 N N . PHE A 1 75 ? 1.918 -7.380 4.632 1.00 97.38 75 PHE A N 1
ATOM 559 C CA . PHE A 1 75 ? 1.078 -6.406 3.944 1.00 97.38 75 PHE A CA 1
ATOM 560 C C . PHE A 1 75 ? 1.482 -6.298 2.466 1.00 97.38 75 PHE A C 1
ATOM 562 O O . PHE A 1 75 ? 2.091 -5.321 2.029 1.00 97.38 75 PHE A O 1
ATOM 569 N N . CYS A 1 76 ? 1.158 -7.329 1.686 1.00 97.12 76 CYS A N 1
ATOM 570 C CA . CYS A 1 76 ? 1.478 -7.430 0.260 1.00 97.12 76 CYS A CA 1
ATOM 571 C C . CYS A 1 76 ? 0.258 -7.857 -0.586 1.00 97.12 76 CYS A C 1
ATOM 573 O O . CYS A 1 76 ? -0.728 -8.375 -0.043 1.00 97.12 76 CYS A O 1
ATOM 575 N N . PRO A 1 77 ? 0.271 -7.646 -1.918 1.00 96.94 77 PRO A N 1
ATOM 576 C CA . PRO A 1 77 ? -0.913 -7.827 -2.754 1.00 96.94 77 PRO A CA 1
ATOM 577 C C . PRO A 1 77 ? -1.414 -9.267 -2.839 1.00 96.94 77 PRO A C 1
ATOM 579 O O . PRO A 1 77 ? -2.577 -9.498 -3.167 1.00 96.94 77 PRO A O 1
ATOM 582 N N . GLU A 1 78 ? -0.546 -10.233 -2.562 1.00 97.19 78 GLU A N 1
ATOM 583 C CA . GLU A 1 78 ? -0.867 -11.655 -2.513 1.00 97.19 78 GLU A CA 1
ATOM 584 C C . GLU A 1 78 ? -1.631 -12.035 -1.233 1.00 97.19 78 GLU A C 1
ATOM 586 O O . GLU A 1 78 ? -2.348 -13.034 -1.227 1.00 97.19 78 GLU A O 1
ATOM 591 N N . ARG A 1 79 ? -1.501 -11.243 -0.159 1.00 97.50 79 ARG A N 1
ATOM 592 C CA . ARG A 1 79 ? -2.053 -11.541 1.175 1.00 97.50 79 ARG A CA 1
ATOM 593 C C . ARG A 1 79 ? -3.207 -10.638 1.583 1.00 97.50 79 ARG A C 1
ATOM 595 O O . ARG A 1 79 ? -4.060 -11.073 2.354 1.00 97.50 79 ARG A O 1
ATOM 602 N N . VAL A 1 80 ? -3.246 -9.402 1.094 1.00 97.94 80 VAL A N 1
ATOM 603 C CA . VAL A 1 80 ? -4.327 -8.449 1.376 1.00 97.94 80 VAL A CA 1
ATOM 604 C C . VAL A 1 80 ? -5.467 -8.656 0.382 1.00 97.94 80 VAL A C 1
ATOM 606 O O . VAL A 1 80 ? -5.233 -8.781 -0.822 1.00 97.94 80 VAL A O 1
ATOM 609 N N . CYS A 1 81 ? -6.705 -8.685 0.876 1.00 97.25 81 CYS A N 1
ATOM 610 C CA . CYS A 1 81 ? -7.909 -8.875 0.069 1.00 97.25 81 CYS A CA 1
ATOM 611 C C . CYS A 1 81 ? -8.791 -7.627 0.058 1.00 97.25 81 CYS A C 1
ATOM 613 O O . CYS A 1 81 ? -8.844 -6.871 1.026 1.00 97.25 81 CYS A O 1
ATOM 615 N N . VAL A 1 82 ? -9.530 -7.424 -1.033 1.00 94.19 82 VAL A N 1
ATOM 616 C CA . VAL A 1 82 ? -10.595 -6.415 -1.054 1.00 94.19 82 VAL A CA 1
ATOM 617 C C . VAL A 1 82 ? -11.670 -6.782 -0.033 1.00 94.19 82 VAL A C 1
ATOM 619 O O . VAL A 1 82 ? -12.092 -7.935 0.044 1.00 94.19 82 VAL A O 1
ATOM 622 N N . GLY A 1 83 ? -12.104 -5.798 0.752 1.00 94.81 83 GLY A N 1
ATOM 623 C CA . GLY A 1 83 ? -13.017 -5.984 1.875 1.00 94.81 83 GLY A CA 1
ATOM 624 C C . GLY A 1 83 ? -12.342 -6.431 3.174 1.00 94.81 83 GLY A C 1
ATOM 625 O O . GLY A 1 83 ? -13.046 -6.578 4.168 1.00 94.81 83 GLY A O 1
ATOM 626 N N . ASP A 1 84 ? -11.016 -6.642 3.204 1.00 98.00 84 ASP A N 1
ATOM 627 C CA . ASP A 1 84 ? -10.301 -6.846 4.471 1.00 98.00 84 ASP A CA 1
ATOM 628 C C . ASP A 1 84 ? -10.535 -5.643 5.390 1.00 98.00 84 ASP A C 1
ATOM 630 O O . ASP A 1 84 ? -10.439 -4.487 4.967 1.00 98.00 84 ASP A O 1
ATOM 634 N N . HIS A 1 85 ? -10.820 -5.919 6.659 1.00 98.00 85 HIS A N 1
ATOM 635 C CA . HIS A 1 85 ? -10.938 -4.896 7.687 1.00 98.00 85 HIS A CA 1
ATOM 636 C C . HIS A 1 85 ? -9.649 -4.841 8.482 1.00 98.00 85 HIS A C 1
ATOM 638 O O . HIS A 1 85 ? -9.227 -5.848 9.051 1.00 98.00 85 HIS A O 1
ATOM 644 N N . PHE A 1 86 ? -9.055 -3.658 8.561 1.00 98.38 86 PHE A N 1
ATOM 645 C CA . PHE A 1 86 ? -7.876 -3.407 9.370 1.00 98.38 86 PHE A CA 1
ATOM 646 C C . PHE A 1 86 ? -8.207 -2.434 10.494 1.00 98.38 86 PHE A C 1
ATOM 648 O O . PHE A 1 86 ? -8.646 -1.310 10.253 1.00 98.38 86 PHE A O 1
ATOM 655 N N . GLY A 1 87 ? -7.982 -2.863 11.731 1.00 98.25 87 GLY A N 1
ATOM 656 C CA . GLY A 1 87 ? -7.988 -1.974 12.882 1.00 98.25 87 GLY A CA 1
ATOM 657 C C . GLY A 1 87 ? -6.617 -1.327 13.048 1.00 98.25 87 GLY A C 1
ATOM 658 O O . GLY A 1 87 ? -5.596 -1.997 12.909 1.00 98.25 87 GLY A O 1
ATOM 659 N N . VAL A 1 88 ? -6.596 -0.036 13.364 1.00 98.19 88 VAL A N 1
ATOM 660 C CA . VAL A 1 88 ? -5.397 0.652 13.855 1.00 98.19 88 VAL A CA 1
ATOM 661 C C . VAL A 1 88 ? -5.476 0.689 15.373 1.00 98.19 88 VAL A C 1
ATOM 663 O O . VAL A 1 88 ? -6.506 1.091 15.920 1.00 98.19 88 VAL A O 1
ATOM 666 N N . PHE A 1 89 ? -4.414 0.264 16.050 1.00 98.25 89 PHE A N 1
ATOM 667 C CA . PHE A 1 89 ? -4.376 0.113 17.499 1.00 98.25 89 PHE A CA 1
ATOM 668 C C . PHE A 1 89 ? -3.268 0.953 18.133 1.00 98.25 89 PHE A C 1
ATOM 670 O O . PHE A 1 89 ? -2.132 0.943 17.664 1.00 98.25 89 PHE A O 1
ATOM 677 N N . ARG A 1 90 ? -3.597 1.607 19.252 1.00 97.81 90 ARG A N 1
ATOM 678 C CA . ARG A 1 90 ? -2.652 2.266 20.162 1.00 97.81 90 ARG A CA 1
ATOM 679 C C . ARG A 1 90 ? -2.870 1.721 21.565 1.00 97.81 90 ARG A C 1
ATOM 681 O O . ARG A 1 90 ? -4.009 1.688 22.030 1.00 97.81 90 ARG A O 1
ATOM 688 N N . ASP A 1 91 ? -1.809 1.246 22.212 1.00 96.06 91 ASP A N 1
ATOM 689 C CA . ASP A 1 91 ? -1.858 0.667 23.565 1.00 96.06 91 ASP A CA 1
ATOM 690 C C . ASP A 1 91 ? -2.957 -0.405 23.730 1.00 96.06 91 ASP A C 1
ATOM 692 O O . ASP A 1 91 ? -3.714 -0.425 24.702 1.00 96.06 91 ASP A O 1
ATOM 696 N N . GLY A 1 92 ? -3.102 -1.270 22.719 1.00 94.62 92 GLY A N 1
ATOM 697 C CA . GLY A 1 92 ? -4.091 -2.355 22.696 1.00 94.62 92 GLY A CA 1
ATOM 698 C C . GLY A 1 92 ? -5.542 -1.923 22.443 1.00 94.62 92 GLY A C 1
ATOM 699 O O . GLY A 1 92 ? -6.429 -2.774 22.409 1.00 94.62 92 GLY A O 1
ATOM 700 N N . ARG A 1 93 ? -5.818 -0.629 22.234 1.00 97.06 93 ARG A N 1
ATOM 701 C CA . ARG A 1 93 ? -7.160 -0.112 21.920 1.00 97.06 93 ARG A CA 1
ATOM 702 C C . ARG A 1 93 ? -7.272 0.249 20.445 1.00 97.06 93 ARG A C 1
ATOM 704 O O . ARG A 1 93 ? -6.387 0.908 19.907 1.00 97.06 93 ARG A O 1
ATOM 711 N N . ARG A 1 94 ? -8.377 -0.139 19.799 1.00 97.88 94 ARG A N 1
ATOM 712 C CA . ARG A 1 94 ? -8.664 0.250 18.411 1.00 97.88 94 ARG A CA 1
ATOM 713 C C . ARG A 1 94 ? -9.020 1.736 18.357 1.00 97.88 94 ARG A C 1
ATOM 715 O O . ARG A 1 94 ? -9.969 2.155 19.012 1.00 97.88 94 ARG A O 1
ATOM 722 N N . VAL A 1 95 ? -8.269 2.509 17.578 1.00 98.00 95 VAL A N 1
ATOM 723 C CA . VAL A 1 95 ? -8.454 3.961 17.399 1.00 98.00 95 VAL A CA 1
ATOM 724 C C . VAL A 1 95 ? -9.021 4.331 16.030 1.00 98.00 95 VAL A C 1
ATOM 726 O O . VAL A 1 95 ? -9.477 5.452 15.854 1.00 98.00 95 VAL A O 1
ATOM 729 N N . LEU A 1 96 ? -8.991 3.414 15.061 1.00 97.00 96 LEU A N 1
ATOM 730 C CA . LEU A 1 96 ? -9.525 3.597 13.709 1.00 97.00 96 LEU A CA 1
ATOM 731 C C . LEU A 1 96 ? -9.886 2.221 13.135 1.00 97.00 96 LEU A C 1
ATOM 733 O O . LEU A 1 96 ? -9.181 1.243 13.402 1.00 97.00 96 LEU A O 1
ATOM 737 N N . LEU A 1 97 ? -10.942 2.141 12.323 1.00 97.69 97 LEU A N 1
ATOM 738 C CA . LEU A 1 97 ? -11.253 0.948 11.531 1.00 97.69 97 LEU A CA 1
ATOM 739 C C . LEU A 1 97 ? -11.302 1.304 10.047 1.00 97.69 97 LEU A C 1
ATOM 741 O O . LEU A 1 97 ? -12.038 2.201 9.631 1.00 97.69 97 LEU A O 1
ATOM 745 N N . LEU A 1 98 ? -10.529 0.569 9.258 1.00 96.62 98 LEU A N 1
ATOM 746 C CA . LEU A 1 98 ? -10.405 0.724 7.818 1.00 96.62 98 LEU A CA 1
ATOM 747 C C . LEU A 1 98 ? -10.928 -0.514 7.098 1.00 96.62 98 LEU A C 1
ATOM 749 O O . LEU A 1 98 ? -10.785 -1.629 7.593 1.00 96.62 98 LEU A O 1
ATOM 753 N N . GLU A 1 99 ? -11.453 -0.323 5.895 1.00 96.31 99 GLU A N 1
ATOM 754 C CA . GLU A 1 99 ? -11.762 -1.404 4.961 1.00 96.31 99 GLU A CA 1
ATOM 755 C C . GLU A 1 99 ? -11.004 -1.201 3.655 1.00 96.31 99 GLU A C 1
ATOM 757 O O . GLU A 1 99 ? -11.027 -0.111 3.078 1.00 96.31 99 GLU A O 1
ATOM 762 N N . VAL A 1 100 ? -10.366 -2.264 3.166 1.00 95.75 100 VAL A N 1
ATOM 763 C CA . VAL A 1 100 ? -9.703 -2.279 1.863 1.00 95.75 100 VAL A CA 1
ATOM 764 C C . VAL A 1 100 ? -10.740 -2.120 0.756 1.00 95.75 100 VAL A C 1
ATOM 766 O O . VAL A 1 100 ? -11.560 -3.007 0.525 1.00 95.75 100 VAL A O 1
ATOM 769 N N . ALA A 1 101 ? -10.666 -1.011 0.026 1.00 90.88 101 ALA A N 1
ATOM 770 C CA . ALA A 1 101 ? -11.591 -0.699 -1.054 1.00 90.88 101 ALA A CA 1
ATOM 771 C C . ALA A 1 101 ? -11.061 -1.165 -2.417 1.00 90.88 101 ALA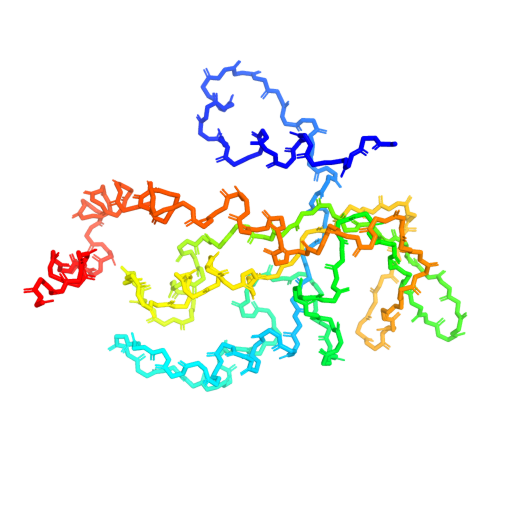 A C 1
ATOM 773 O O . ALA A 1 101 ? -11.789 -1.797 -3.181 1.00 90.88 101 ALA A O 1
ATOM 774 N N . SER A 1 102 ? -9.797 -0.867 -2.742 1.00 87.88 102 SER A N 1
ATOM 775 C CA . SER A 1 102 ? -9.218 -1.240 -4.041 1.00 87.88 102 SER A CA 1
ATOM 776 C C . SER A 1 102 ? -7.689 -1.212 -4.083 1.00 87.88 102 SER A C 1
ATOM 778 O O . SER A 1 102 ? -7.057 -0.447 -3.349 1.00 87.88 102 SER A O 1
ATOM 780 N N . PRO A 1 103 ? -7.063 -1.993 -4.988 1.00 90.56 103 PRO A N 1
ATOM 781 C CA . PRO A 1 103 ? -5.661 -1.789 -5.330 1.00 90.56 103 PRO A CA 1
ATOM 782 C C . PRO A 1 103 ? -5.486 -0.433 -6.017 1.00 90.56 103 PRO A C 1
ATOM 784 O O . PRO A 1 103 ? -6.282 -0.047 -6.885 1.00 90.56 103 PRO A O 1
ATOM 787 N N . ARG A 1 104 ? -4.406 0.277 -5.689 1.00 88.12 104 ARG A N 1
ATOM 788 C CA . ARG A 1 104 ? -4.088 1.533 -6.363 1.00 88.12 104 ARG A CA 1
ATOM 789 C C . ARG A 1 104 ? -3.709 1.271 -7.818 1.00 88.12 104 ARG A C 1
ATOM 791 O O . ARG A 1 104 ? -2.761 0.547 -8.104 1.00 88.12 104 ARG A O 1
ATOM 798 N N . SER A 1 105 ? -4.391 1.950 -8.741 1.00 80.50 105 SER A N 1
ATOM 799 C CA . SER A 1 105 ? -3.875 2.104 -10.102 1.00 80.50 105 SER A CA 1
ATOM 800 C C . SER A 1 105 ? -2.647 3.022 -10.060 1.00 80.50 105 SER A C 1
ATOM 802 O O . SER A 1 105 ? -2.766 4.171 -9.616 1.00 80.50 105 SER A O 1
ATOM 804 N N . PRO A 1 106 ? -1.474 2.577 -10.527 1.00 75.38 106 PRO A N 1
ATOM 805 C CA . PRO A 1 106 ? -0.285 3.417 -10.544 1.00 75.38 106 PRO A CA 1
ATOM 806 C C . PRO A 1 106 ? -0.430 4.539 -11.586 1.00 75.38 106 PRO A C 1
ATOM 808 O O . PRO A 1 106 ? -0.921 4.325 -12.698 1.00 75.38 106 PRO A O 1
ATOM 811 N N . CYS A 1 107 ? -0.011 5.754 -11.228 1.00 71.38 107 CYS A N 1
ATOM 812 C CA . CYS A 1 107 ? -0.073 6.947 -12.078 1.00 71.38 107 CYS A CA 1
ATOM 813 C C . CYS A 1 107 ? 1.336 7.467 -12.403 1.00 71.38 107 CYS A C 1
ATOM 815 O O . CYS A 1 107 ? 2.293 7.124 -11.719 1.00 71.38 107 CYS A O 1
ATOM 817 N N . GLY A 1 108 ? 1.469 8.317 -13.430 1.00 63.84 108 GLY A N 1
ATOM 818 C CA . GLY A 1 108 ? 2.778 8.828 -13.872 1.00 63.84 108 GLY A CA 1
ATOM 819 C C . GLY A 1 108 ? 3.524 9.698 -12.851 1.00 63.84 108 GLY A C 1
ATOM 820 O O . GLY A 1 108 ? 4.723 9.887 -12.995 1.00 63.84 108 GLY A O 1
ATOM 821 N N . LEU A 1 109 ? 2.853 10.174 -11.794 1.00 70.62 109 LEU A N 1
ATOM 822 C CA . LEU A 1 109 ? 3.522 10.867 -10.684 1.00 70.62 109 LEU A CA 1
ATOM 823 C C . LEU A 1 109 ? 4.470 9.941 -9.909 1.00 70.62 109 LEU A C 1
ATOM 825 O O . LEU A 1 109 ? 5.458 10.419 -9.368 1.00 70.62 109 LEU A O 1
ATOM 829 N N . VAL A 1 110 ? 4.197 8.630 -9.888 1.00 71.69 110 VAL A N 1
ATOM 830 C CA . VAL A 1 110 ? 5.102 7.638 -9.284 1.00 71.69 110 VAL A CA 1
ATOM 831 C C . VAL A 1 110 ? 6.420 7.603 -10.054 1.00 71.69 110 VAL A C 1
ATOM 833 O O . VAL A 1 110 ? 7.480 7.681 -9.448 1.00 71.69 110 VAL A O 1
ATOM 836 N N . ASP A 1 111 ? 6.365 7.577 -11.386 1.00 69.69 111 ASP A N 1
ATOM 837 C CA . ASP A 1 111 ? 7.574 7.623 -12.214 1.00 69.69 111 ASP A CA 1
ATOM 838 C C . ASP A 1 111 ? 8.282 8.978 -12.098 1.00 69.69 111 ASP A C 1
ATOM 840 O O . ASP A 1 111 ? 9.508 9.029 -12.040 1.00 69.69 111 ASP A O 1
ATOM 844 N N . GLN A 1 112 ? 7.531 10.083 -12.024 1.00 67.88 112 GLN A N 1
ATOM 845 C CA . GLN A 1 112 ? 8.106 11.418 -11.842 1.00 67.88 112 GLN A CA 1
ATOM 846 C C . GLN A 1 112 ? 8.873 11.540 -10.516 1.00 67.88 112 GLN A C 1
ATOM 848 O O . GLN A 1 112 ? 9.945 12.139 -10.501 1.00 67.88 112 GLN A O 1
ATOM 853 N N . ALA A 1 113 ? 8.342 10.973 -9.429 1.00 69.31 113 ALA A N 1
ATOM 854 C CA . ALA A 1 113 ? 8.964 11.016 -8.109 1.00 69.31 113 ALA A CA 1
ATOM 855 C C . ALA A 1 113 ? 10.107 9.996 -7.944 1.00 69.31 113 ALA A C 1
ATOM 857 O O . ALA A 1 113 ? 11.114 10.317 -7.322 1.00 69.31 113 ALA A O 1
ATOM 858 N N . LEU A 1 114 ? 9.966 8.787 -8.507 1.00 69.31 114 LEU A N 1
ATOM 859 C CA . LEU A 1 114 ? 10.810 7.624 -8.185 1.00 69.31 114 LEU A CA 1
ATOM 860 C C . LEU A 1 114 ? 11.692 7.128 -9.331 1.00 69.31 114 LEU A C 1
ATOM 862 O O . LEU A 1 114 ? 12.249 6.038 -9.226 1.00 69.31 114 LEU A O 1
ATOM 866 N N . GLY A 1 115 ? 11.846 7.887 -10.420 1.00 58.94 115 GLY A N 1
ATOM 867 C CA . GLY A 1 115 ? 12.925 7.588 -11.368 1.00 58.94 115 GLY A CA 1
ATOM 868 C C . GLY A 1 115 ? 12.808 8.073 -12.798 1.00 58.94 115 GLY A C 1
ATOM 869 O O . GLY A 1 115 ? 13.413 7.448 -13.665 1.00 58.94 115 GLY A O 1
ATOM 870 N N . GLN A 1 116 ? 12.051 9.135 -13.077 1.00 62.25 116 GLN A N 1
ATOM 871 C CA . GLN A 1 116 ? 11.908 9.723 -14.418 1.00 62.25 116 GLN A CA 1
ATOM 872 C C . GLN A 1 116 ? 11.668 8.671 -15.525 1.00 62.25 116 GLN A C 1
ATOM 874 O O . GLN A 1 116 ? 12.113 8.832 -16.663 1.00 62.25 116 GLN A O 1
ATOM 879 N N . THR A 1 117 ? 10.999 7.559 -15.198 1.00 58.38 117 THR A N 1
ATOM 880 C CA . THR A 1 117 ? 10.876 6.396 -16.084 1.00 58.38 117 THR A CA 1
ATOM 881 C C . THR A 1 117 ? 9.469 6.244 -16.611 1.00 58.38 117 THR A C 1
ATOM 883 O O . THR A 1 117 ? 8.617 5.623 -15.997 1.00 58.38 117 THR A O 1
ATOM 886 N N . PHE A 1 118 ? 9.238 6.724 -17.825 1.00 58.50 118 PHE A N 1
ATOM 887 C CA . PHE A 1 118 ? 7.994 6.477 -18.550 1.00 58.50 118 PHE A CA 1
ATOM 888 C C . PHE A 1 118 ? 8.120 5.288 -19.516 1.00 58.50 118 PHE A C 1
ATOM 890 O O . PHE A 1 118 ? 7.680 5.374 -20.661 1.00 58.50 118 PHE A O 1
ATOM 897 N N . THR A 1 119 ? 8.740 4.189 -19.078 1.00 58.56 119 THR A N 1
ATOM 898 C CA . THR A 1 119 ? 8.986 3.006 -19.922 1.00 58.56 119 THR A CA 1
ATOM 899 C C . THR A 1 119 ? 8.030 1.860 -19.581 1.00 58.56 119 THR A C 1
ATOM 901 O O . THR A 1 119 ? 7.455 1.798 -18.490 1.00 58.56 119 THR A O 1
ATOM 904 N N . ILE A 1 120 ? 7.883 0.902 -20.502 1.00 63.53 120 ILE A N 1
ATOM 905 C CA . ILE A 1 120 ? 7.117 -0.345 -20.291 1.00 63.53 120 ILE A CA 1
ATOM 906 C C . ILE A 1 120 ? 7.722 -1.275 -19.212 1.00 63.53 120 ILE A C 1
ATOM 908 O O . ILE A 1 120 ? 7.085 -2.252 -18.800 1.00 63.53 120 ILE A O 1
ATOM 912 N N . GLU A 1 121 ? 8.930 -0.952 -18.739 1.00 68.88 121 GLU A N 1
ATOM 913 C CA . GLU A 1 121 ? 9.708 -1.684 -17.729 1.00 68.88 121 GLU A CA 1
ATOM 914 C C . GLU A 1 121 ? 10.010 -0.847 -16.463 1.00 68.88 121 GLU A C 1
ATOM 916 O O . GLU A 1 121 ? 10.721 -1.314 -15.577 1.00 68.88 121 GLU A O 1
ATOM 921 N N . GLY A 1 122 ? 9.467 0.374 -16.354 1.00 76.19 122 GLY A N 1
ATOM 922 C CA . GLY A 1 122 ? 9.698 1.286 -15.225 1.00 76.19 122 GLY A CA 1
ATOM 923 C C . GLY A 1 122 ? 8.891 0.961 -13.961 1.00 76.19 122 GLY A C 1
ATOM 924 O O . GLY A 1 122 ? 8.111 0.004 -13.921 1.00 76.19 122 GLY A O 1
ATOM 925 N N . VAL A 1 123 ? 9.032 1.801 -12.927 1.00 80.44 123 VAL A N 1
ATOM 926 C CA . VAL A 1 123 ? 8.411 1.604 -11.598 1.00 80.44 123 VAL A CA 1
ATOM 927 C C . VAL A 1 123 ? 6.891 1.476 -11.692 1.00 80.44 123 VAL A C 1
ATOM 929 O O . VAL A 1 123 ? 6.314 0.512 -11.183 1.00 80.44 123 VAL A O 1
ATOM 932 N N . ARG A 1 124 ? 6.215 2.395 -12.387 1.00 79.81 124 ARG A N 1
ATOM 933 C CA . ARG A 1 124 ? 4.761 2.336 -12.596 1.00 79.81 124 ARG A CA 1
ATOM 934 C C . ARG A 1 124 ? 4.335 1.084 -13.352 1.00 79.81 124 ARG A C 1
ATOM 936 O O . ARG A 1 124 ? 3.339 0.470 -12.973 1.00 79.81 124 ARG A O 1
ATOM 943 N N . ALA A 1 125 ? 5.042 0.722 -14.424 1.00 76.81 125 ALA A N 1
ATOM 944 C CA . ALA A 1 125 ? 4.700 -0.438 -15.245 1.00 76.81 125 ALA A CA 1
ATOM 945 C C . ALA A 1 125 ? 4.855 -1.739 -14.449 1.00 76.81 125 ALA A C 1
ATOM 947 O O . ALA A 1 125 ? 3.982 -2.608 -14.505 1.00 76.81 125 ALA A O 1
ATOM 948 N N . HIS A 1 126 ? 5.917 -1.838 -13.648 1.00 84.88 126 HIS A N 1
ATOM 949 C CA . HIS A 1 126 ? 6.083 -2.914 -12.684 1.00 84.88 126 HIS A CA 1
ATOM 950 C C . HIS A 1 126 ? 4.910 -2.944 -11.699 1.00 84.88 126 HIS A C 1
ATOM 952 O O . HIS A 1 126 ? 4.220 -3.955 -11.607 1.00 84.88 126 HIS A O 1
ATOM 958 N N . CYS A 1 127 ? 4.606 -1.823 -11.041 1.00 86.88 127 CYS A N 1
ATOM 959 C CA . CYS A 1 127 ? 3.500 -1.747 -10.089 1.00 86.88 127 CYS A CA 1
ATOM 960 C C . CYS A 1 127 ? 2.141 -2.112 -10.702 1.00 86.88 127 CYS A C 1
ATOM 962 O O . CYS A 1 127 ? 1.303 -2.682 -10.010 1.00 86.88 127 CYS A O 1
ATOM 964 N N . ALA A 1 128 ? 1.903 -1.797 -11.979 1.00 80.06 128 ALA A N 1
ATOM 965 C CA . ALA A 1 128 ? 0.656 -2.134 -12.666 1.00 80.06 128 ALA A CA 1
ATOM 966 C C . ALA A 1 128 ? 0.516 -3.649 -12.860 1.00 80.06 128 ALA A C 1
ATOM 968 O O . ALA A 1 128 ? -0.565 -4.203 -12.668 1.00 80.06 128 ALA A O 1
ATOM 969 N N . LYS A 1 129 ? 1.627 -4.318 -13.192 1.00 80.88 129 LYS A N 1
ATOM 970 C CA . LYS A 1 129 ? 1.696 -5.777 -13.344 1.00 80.88 129 LYS A CA 1
ATOM 971 C C . LYS A 1 129 ? 1.604 -6.501 -12.001 1.00 80.88 129 LYS A C 1
ATOM 973 O O . LYS A 1 129 ? 1.048 -7.591 -11.938 1.00 80.88 129 LYS A O 1
ATOM 978 N N . THR A 1 130 ? 2.150 -5.909 -10.941 1.00 88.38 130 THR A N 1
ATOM 979 C CA . THR A 1 130 ? 2.358 -6.592 -9.656 1.00 88.38 130 THR A CA 1
ATOM 980 C C . THR A 1 130 ? 1.460 -6.104 -8.523 1.00 88.38 130 THR A C 1
ATOM 982 O O . THR A 1 130 ? 1.532 -6.653 -7.428 1.00 88.38 130 THR A O 1
ATOM 985 N N . ALA A 1 131 ? 0.609 -5.101 -8.763 1.00 90.56 131 ALA A N 1
ATOM 986 C CA . ALA A 1 131 ? -0.283 -4.483 -7.776 1.00 90.56 131 ALA A CA 1
ATOM 987 C C . ALA A 1 131 ? 0.431 -3.798 -6.590 1.00 90.56 131 ALA A C 1
ATOM 989 O O . ALA A 1 131 ? -0.166 -3.597 -5.535 1.00 90.56 131 ALA A O 1
ATOM 990 N N . ARG A 1 132 ? 1.706 -3.422 -6.749 1.00 93.56 132 ARG A N 1
ATOM 991 C CA . ARG A 1 132 ? 2.576 -2.922 -5.660 1.00 93.56 132 ARG A CA 1
ATOM 992 C C . ARG A 1 132 ? 2.590 -1.396 -5.490 1.00 93.56 132 ARG A C 1
ATOM 994 O O . ARG A 1 132 ? 3.403 -0.855 -4.749 1.00 93.56 132 ARG A O 1
ATOM 1001 N N . ALA A 1 133 ? 1.666 -0.677 -6.130 1.00 89.94 133 ALA A N 1
ATOM 1002 C CA . ALA A 1 133 ? 1.544 0.779 -5.967 1.00 89.94 133 ALA A CA 1
ATOM 1003 C C . ALA A 1 133 ? 0.866 1.222 -4.659 1.00 89.94 133 ALA A C 1
ATOM 1005 O O . ALA A 1 133 ? 0.720 2.424 -4.432 1.00 89.94 133 ALA A O 1
ATOM 1006 N N . GLY A 1 134 ? 0.420 0.272 -3.837 1.00 93.62 134 GLY A N 1
ATOM 1007 C CA . GLY A 1 134 ? -0.325 0.515 -2.607 1.00 93.62 134 GLY A CA 1
ATOM 1008 C C . GLY A 1 134 ? -1.812 0.189 -2.734 1.00 93.62 134 GLY A C 1
ATOM 1009 O O . GLY A 1 134 ? -2.294 -0.317 -3.753 1.00 93.62 134 GLY A O 1
ATOM 1010 N N . VAL A 1 135 ? -2.550 0.485 -1.671 1.00 94.62 135 VAL A N 1
ATOM 1011 C CA . VAL A 1 135 ? -3.957 0.115 -1.502 1.00 94.62 135 VAL A CA 1
ATOM 1012 C C . VAL A 1 135 ? -4.761 1.291 -0.971 1.00 94.62 135 VAL A C 1
ATOM 1014 O O . VAL A 1 135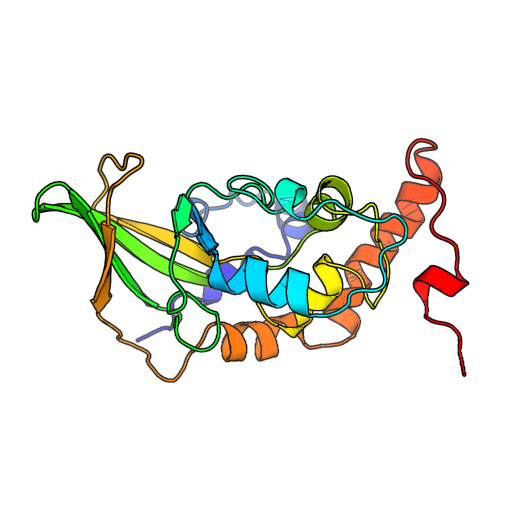 ? -4.311 2.017 -0.088 1.00 94.62 135 VAL A O 1
ATOM 1017 N N . PHE A 1 136 ? -5.957 1.483 -1.518 1.00 93.81 136 PHE A N 1
ATOM 1018 C CA . PHE A 1 136 ? -6.914 2.439 -0.985 1.00 93.81 136 PHE A CA 1
ATOM 1019 C C . PHE A 1 136 ? -7.843 1.769 0.015 1.00 93.81 136 PHE A C 1
ATOM 1021 O O . PHE A 1 136 ? -8.410 0.707 -0.259 1.00 93.81 136 PHE A O 1
ATOM 1028 N N . CYS A 1 137 ? -8.043 2.451 1.134 1.00 93.94 137 CYS A N 1
ATOM 1029 C CA . CYS A 1 137 ? -8.979 2.077 2.172 1.00 93.94 137 CYS A CA 1
ATOM 1030 C C . CYS A 1 137 ? -10.032 3.169 2.380 1.00 93.94 137 CYS A C 1
ATOM 1032 O O . CYS A 1 137 ? -9.745 4.372 2.319 1.00 93.94 137 CYS A O 1
ATOM 1034 N N . ARG A 1 138 ? -11.249 2.726 2.691 1.00 91.75 138 ARG A N 1
ATOM 1035 C CA . ARG A 1 138 ? -12.321 3.565 3.229 1.00 91.75 138 ARG A CA 1
ATOM 1036 C C . ARG A 1 138 ? -12.290 3.511 4.755 1.00 91.75 138 ARG A C 1
ATOM 1038 O O . ARG A 1 138 ? -11.886 2.502 5.332 1.00 91.75 138 ARG A O 1
ATOM 1045 N N . VAL A 1 139 ? -12.716 4.587 5.409 1.00 93.19 139 VAL A N 1
ATOM 1046 C CA . VAL A 1 139 ? -12.836 4.632 6.874 1.00 93.19 139 VAL A CA 1
ATOM 1047 C C . VAL A 1 139 ? -14.215 4.107 7.265 1.00 93.19 139 VAL A C 1
ATOM 1049 O O . VAL A 1 139 ? -15.220 4.660 6.825 1.00 93.19 139 VAL A O 1
ATOM 1052 N N . LEU A 1 140 ? -14.255 3.047 8.074 1.00 92.38 140 LEU A N 1
ATOM 1053 C CA . LEU A 1 140 ? -15.492 2.498 8.637 1.00 92.38 140 LEU A CA 1
ATOM 1054 C C . LEU A 1 140 ? -15.819 3.125 9.994 1.00 92.38 140 LEU A C 1
ATOM 1056 O O . LEU A 1 140 ? -16.953 3.528 10.231 1.00 92.38 140 LEU A O 1
ATOM 1060 N N . GLU A 1 141 ? -14.816 3.242 10.864 1.00 94.56 141 GLU A N 1
ATOM 1061 C CA . GLU A 1 141 ? -14.928 3.924 12.157 1.00 94.56 141 GLU A CA 1
ATOM 1062 C C . GLU A 1 141 ? -13.851 5.010 12.209 1.00 94.56 141 GLU A C 1
ATOM 1064 O O . GLU A 1 141 ? -12.667 4.666 12.133 1.00 94.56 141 GLU A O 1
ATOM 1069 N N . PRO A 1 142 ? -14.223 6.303 12.288 1.00 94.62 142 PRO A N 1
ATOM 1070 C CA . PRO A 1 142 ? -13.263 7.398 12.305 1.00 94.62 142 PRO A CA 1
ATOM 1071 C C . PRO A 1 142 ? -12.524 7.499 13.642 1.00 94.62 142 PRO A C 1
ATOM 1073 O O . PRO A 1 142 ? -13.069 7.195 14.701 1.00 94.62 142 PRO A O 1
ATOM 1076 N N . GLY A 1 143 ? -11.300 8.017 13.586 1.00 94.75 143 GLY A N 1
ATOM 1077 C CA . GLY A 1 143 ? -10.493 8.350 14.754 1.00 94.75 143 GLY A CA 1
ATOM 1078 C C . GLY A 1 143 ? -9.097 8.828 14.363 1.00 94.75 143 GLY A C 1
ATOM 1079 O O . GLY A 1 143 ? -8.866 9.193 13.207 1.00 94.75 143 GLY A O 1
ATOM 1080 N N . THR A 1 144 ? -8.174 8.862 15.326 1.00 95.19 144 THR A N 1
ATOM 1081 C CA . THR A 1 144 ? -6.873 9.534 15.172 1.00 95.19 144 THR A CA 1
ATOM 1082 C C . THR A 1 144 ? -5.718 8.541 15.190 1.00 95.19 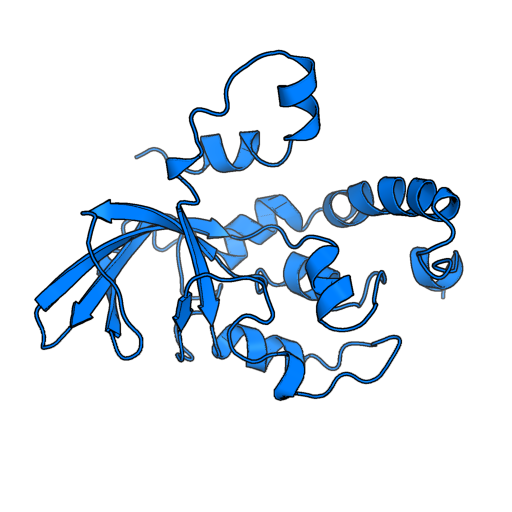144 THR A C 1
ATOM 1084 O O . THR A 1 144 ? -5.329 8.050 16.252 1.00 95.19 144 THR A O 1
ATOM 1087 N N . ALA A 1 145 ? -5.127 8.311 14.019 1.00 94.56 145 ALA A N 1
ATOM 1088 C CA . ALA A 1 145 ? -3.889 7.554 13.878 1.00 94.56 145 ALA A CA 1
ATOM 1089 C C . ALA A 1 145 ? -2.651 8.436 14.126 1.00 94.56 145 ALA A C 1
ATOM 1091 O O . ALA A 1 145 ? -2.673 9.643 13.877 1.00 94.56 145 ALA A O 1
ATOM 1092 N N . ALA A 1 146 ? -1.570 7.822 14.593 1.00 95.38 146 ALA A N 1
ATOM 1093 C CA . ALA A 1 146 ? -0.250 8.416 14.753 1.00 95.38 146 ALA A CA 1
ATOM 1094 C C . ALA A 1 146 ? 0.837 7.407 14.359 1.00 95.38 146 ALA A C 1
ATOM 1096 O O . ALA A 1 146 ? 0.601 6.199 14.302 1.00 95.38 146 ALA A O 1
ATOM 1097 N N . ALA A 1 147 ? 2.047 7.905 14.097 1.00 95.94 147 ALA A N 1
ATOM 1098 C CA . ALA A 1 147 ? 3.204 7.040 13.904 1.00 95.94 147 ALA A CA 1
ATOM 1099 C C . ALA A 1 147 ? 3.428 6.164 15.151 1.00 95.94 147 ALA A C 1
ATOM 1101 O O . ALA A 1 147 ? 3.331 6.651 16.277 1.00 95.94 147 ALA A O 1
ATOM 1102 N N . GLY A 1 148 ? 3.727 4.882 14.935 1.00 96.31 148 GLY A N 1
ATOM 1103 C CA . GLY A 1 148 ? 3.851 3.880 15.997 1.00 96.31 148 GLY A CA 1
ATOM 1104 C C . GLY A 1 148 ? 2.566 3.096 16.286 1.00 96.31 148 GLY A C 1
ATOM 1105 O O . GLY A 1 148 ? 2.637 2.068 16.955 1.00 96.31 148 GLY A O 1
ATOM 1106 N N . ASP A 1 149 ? 1.414 3.518 15.755 1.00 97.94 149 ASP A N 1
ATOM 1107 C CA . ASP A 1 149 ? 0.194 2.716 15.846 1.00 97.94 149 ASP A CA 1
ATOM 1108 C C . ASP A 1 149 ? 0.308 1.429 15.010 1.00 97.94 149 ASP A C 1
ATOM 1110 O O . ASP A 1 149 ? 0.932 1.397 13.946 1.00 97.94 149 ASP A O 1
ATOM 1114 N N . VAL A 1 150 ? -0.340 0.360 15.474 1.00 97.81 150 VAL A N 1
ATOM 1115 C CA . VAL A 1 150 ? -0.250 -0.970 14.861 1.00 97.81 150 VAL A CA 1
ATOM 1116 C C . VAL A 1 150 ? -1.459 -1.228 13.971 1.00 97.81 150 VAL A C 1
ATOM 1118 O O . VAL A 1 150 ? -2.599 -1.190 14.436 1.00 97.81 150 VAL A O 1
ATOM 1121 N N . LEU A 1 151 ? -1.218 -1.546 12.699 1.00 97.81 151 LEU A N 1
ATOM 1122 C CA . LEU A 1 151 ? -2.252 -2.005 11.775 1.00 97.81 151 LEU A CA 1
ATOM 1123 C C . LEU A 1 151 ? -2.443 -3.523 11.914 1.00 97.81 151 LEU A C 1
ATOM 1125 O O . LEU A 1 151 ? -1.494 -4.285 11.747 1.00 97.81 151 LEU A O 1
ATOM 1129 N N . GLN A 1 152 ? -3.664 -3.976 12.193 1.00 98.00 152 GLN A N 1
ATOM 1130 C CA . GLN A 1 152 ? -3.980 -5.395 12.384 1.00 98.00 152 GLN A CA 1
ATOM 1131 C C . GLN A 1 152 ? -5.216 -5.799 11.586 1.00 98.00 152 GLN A C 1
ATOM 1133 O O . GLN A 1 152 ? -6.224 -5.094 11.596 1.00 98.00 152 GLN A O 1
ATOM 1138 N N . LEU A 1 153 ? -5.155 -6.951 10.914 1.00 98.31 153 LEU A N 1
ATOM 1139 C CA . LEU A 1 153 ? -6.314 -7.535 10.241 1.00 98.31 153 LEU A CA 1
ATOM 1140 C C . LEU A 1 153 ? -7.328 -8.003 11.293 1.00 98.31 153 LEU A C 1
ATOM 1142 O O . LEU A 1 153 ? -7.002 -8.835 12.136 1.00 98.31 153 LEU A O 1
ATOM 1146 N N . VAL A 1 154 ? -8.559 -7.499 11.224 1.00 98.25 154 VAL A N 1
ATOM 1147 C CA . VAL A 1 154 ? -9.644 -7.867 12.150 1.00 98.25 154 VAL A CA 1
ATOM 1148 C C . VAL A 1 154 ? -10.720 -8.730 11.495 1.00 98.25 154 VAL A C 1
ATOM 1150 O O . VAL A 1 154 ? -11.410 -9.472 12.187 1.00 98.25 154 VAL A O 1
ATOM 1153 N N . SER A 1 155 ? -10.876 -8.656 10.171 1.00 97.88 155 SER A N 1
ATOM 1154 C CA . SER A 1 155 ? -11.832 -9.477 9.421 1.00 97.88 155 SER A CA 1
ATOM 1155 C C . SER A 1 155 ? -11.390 -9.654 7.973 1.00 97.88 155 SER A C 1
ATOM 1157 O O . SER A 1 155 ? -10.845 -8.729 7.372 1.00 97.88 155 SER A O 1
ATOM 1159 N N . ARG A 1 156 ? -11.670 -10.833 7.405 1.00 97.81 156 ARG A N 1
ATOM 1160 C CA . ARG A 1 156 ? -11.423 -11.174 5.996 1.00 97.81 156 ARG A CA 1
ATOM 1161 C C . ARG A 1 156 ? -12.664 -11.812 5.368 1.00 97.81 156 ARG A C 1
ATOM 1163 O O . ARG A 1 156 ? -12.754 -13.036 5.271 1.00 97.81 156 ARG A O 1
ATOM 1170 N N . PRO A 1 157 ? -13.638 -11.009 4.922 1.00 94.44 157 PRO A N 1
ATOM 1171 C CA . PRO A 1 157 ? -14.875 -11.532 4.343 1.00 94.44 157 PRO A CA 1
ATOM 1172 C C . PRO A 1 157 ? -14.672 -12.226 2.985 1.00 94.44 157 PRO A C 1
ATOM 1174 O O . PRO A 1 157 ? -15.481 -13.065 2.582 1.00 94.44 157 PRO A O 1
ATOM 1177 N N . HIS A 1 158 ? -13.619 -11.859 2.246 1.00 95.25 158 HIS A N 1
ATOM 1178 C CA . HIS A 1 158 ? -13.426 -12.230 0.840 1.00 95.25 158 HIS A CA 1
ATOM 1179 C C . HIS A 1 158 ? -12.007 -12.762 0.552 1.00 95.25 158 HIS A C 1
ATOM 1181 O O . HIS A 1 158 ? -11.286 -12.190 -0.265 1.00 95.25 158 HIS A O 1
ATOM 1187 N N . PRO A 1 159 ? -11.595 -13.891 1.162 1.00 96.50 159 PRO A N 1
ATOM 1188 C CA . PRO A 1 159 ? -10.213 -14.388 1.101 1.00 96.50 159 PRO A CA 1
ATOM 1189 C C . PRO A 1 159 ? -9.721 -14.771 -0.304 1.00 96.50 159 PRO A C 1
ATOM 1191 O O . PRO A 1 159 ? -8.522 -14.895 -0.525 1.00 96.50 159 PRO A O 1
ATOM 1194 N N . SER A 1 160 ? -10.624 -14.978 -1.266 1.00 95.56 160 SER A N 1
ATOM 1195 C CA . SER A 1 160 ? -10.278 -15.324 -2.651 1.00 95.56 160 SER A CA 1
ATOM 1196 C C . SER A 1 160 ? -10.060 -14.108 -3.563 1.00 95.56 160 SER A C 1
AT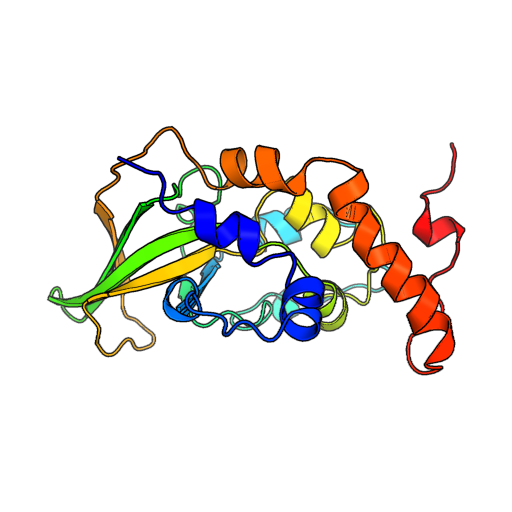OM 1198 O O . SER A 1 160 ? -9.714 -14.281 -4.739 1.00 95.56 160 SER A O 1
ATOM 1200 N N . TRP A 1 161 ? -10.267 -12.894 -3.042 1.00 95.25 161 TRP A N 1
ATOM 1201 C CA . TRP A 1 161 ? -10.203 -11.627 -3.771 1.00 95.25 161 TRP A CA 1
ATOM 1202 C C . TRP A 1 161 ? -8.989 -10.801 -3.344 1.00 95.25 161 TRP A C 1
ATOM 1204 O O . TRP A 1 161 ? -9.112 -9.662 -2.892 1.00 95.25 161 TRP A O 1
ATOM 1214 N N . THR A 1 162 ? -7.804 -11.393 -3.505 1.00 97.06 162 THR A N 1
ATOM 1215 C CA . THR A 1 162 ? -6.526 -10.722 -3.239 1.00 97.06 162 THR A CA 1
ATOM 1216 C C . THR A 1 162 ? -6.354 -9.488 -4.125 1.00 97.06 162 THR A C 1
ATOM 1218 O O . THR A 1 162 ? -6.860 -9.432 -5.254 1.00 97.06 162 THR A O 1
ATOM 1221 N N . LEU A 1 163 ? -5.606 -8.494 -3.641 1.00 94.69 163 LEU A N 1
ATOM 1222 C CA . LEU A 1 163 ? -5.289 -7.297 -4.421 1.00 94.69 163 LEU A CA 1
ATOM 1223 C C . LEU A 1 163 ? -4.561 -7.649 -5.719 1.00 94.69 163 LEU A C 1
ATOM 1225 O O . LEU A 1 163 ? -4.855 -7.043 -6.747 1.00 94.69 163 LEU A O 1
ATOM 1229 N N . GLN A 1 164 ? -3.675 -8.650 -5.703 1.00 93.62 164 GLN A N 1
ATOM 1230 C CA . GLN A 1 164 ? -3.003 -9.152 -6.902 1.00 93.62 164 GLN A CA 1
ATOM 1231 C C . GLN A 1 164 ? -4.020 -9.635 -7.943 1.00 93.62 164 GLN A C 1
ATOM 1233 O O . GLN A 1 164 ? -3.954 -9.234 -9.105 1.00 93.62 164 GLN A O 1
ATOM 1238 N N . ARG A 1 165 ? -5.000 -10.449 -7.529 1.00 92.56 165 ARG A N 1
ATOM 1239 C CA . ARG A 1 165 ? -6.042 -10.961 -8.425 1.00 92.56 165 ARG A CA 1
ATOM 1240 C C . ARG A 1 165 ? -6.903 -9.834 -8.982 1.00 92.56 165 ARG A C 1
ATOM 1242 O O . ARG A 1 165 ? -7.128 -9.778 -10.188 1.00 92.56 165 ARG A O 1
ATOM 1249 N N . VAL A 1 166 ? -7.380 -8.940 -8.116 1.00 88.94 166 VAL A N 1
ATOM 1250 C CA . VAL A 1 166 ? -8.229 -7.813 -8.525 1.00 88.94 166 VAL A CA 1
ATOM 1251 C C . VAL A 1 166 ? -7.464 -6.896 -9.474 1.00 88.94 166 VAL A C 1
ATOM 1253 O O . VAL A 1 166 ? -7.938 -6.624 -10.570 1.00 88.94 166 VAL A O 1
ATOM 1256 N N . SER A 1 167 ? -6.247 -6.492 -9.118 1.00 86.25 167 SER A N 1
ATOM 1257 C CA . SER A 1 167 ? -5.375 -5.695 -9.983 1.00 86.25 167 SER A CA 1
ATOM 1258 C C . SER A 1 167 ? -5.119 -6.379 -11.325 1.00 86.25 167 SER A C 1
ATOM 1260 O O . SER A 1 167 ? -5.159 -5.718 -12.356 1.00 86.25 167 SER A O 1
ATOM 1262 N N . GLY A 1 168 ? -4.912 -7.698 -11.337 1.00 83.94 168 GLY A N 1
ATOM 1263 C CA . GLY A 1 168 ? -4.756 -8.470 -12.565 1.00 83.94 168 GLY A CA 1
ATOM 1264 C C . GLY A 1 168 ? -5.971 -8.349 -13.489 1.00 83.94 168 GLY A C 1
ATOM 1265 O O . GLY A 1 168 ? -5.833 -8.049 -14.671 1.00 83.94 168 GLY A O 1
ATOM 1266 N N . LEU A 1 169 ? -7.177 -8.489 -12.940 1.00 83.75 169 LEU A N 1
ATOM 1267 C CA . LEU A 1 169 ? -8.421 -8.343 -13.702 1.00 83.75 169 LEU A CA 1
ATOM 1268 C C . LEU A 1 169 ? -8.653 -6.907 -14.200 1.00 83.75 169 LEU A C 1
ATOM 1270 O O . LEU A 1 169 ? -9.236 -6.717 -15.264 1.00 83.75 169 LEU A O 1
ATOM 1274 N N . LEU A 1 170 ? -8.207 -5.903 -13.440 1.00 75.44 170 LEU A N 1
ATOM 1275 C CA . LEU A 1 170 ? -8.446 -4.490 -13.742 1.00 75.44 170 LEU A CA 1
ATOM 1276 C C . LEU A 1 170 ? -7.399 -3.869 -14.674 1.00 75.44 170 LEU A C 1
ATOM 1278 O O . LEU A 1 170 ? -7.741 -3.058 -15.535 1.00 75.44 170 LEU A O 1
ATOM 1282 N N . TYR A 1 171 ? -6.123 -4.197 -14.471 1.00 70.19 171 TYR A N 1
ATOM 1283 C CA . TYR A 1 171 ? -4.990 -3.448 -15.019 1.00 70.19 171 TYR A CA 1
ATOM 1284 C C . TYR A 1 171 ? -4.007 -4.305 -15.822 1.00 70.19 171 TYR A C 1
ATOM 1286 O O . TYR A 1 171 ? -3.175 -3.735 -16.525 1.00 70.19 171 TYR A O 1
ATOM 1294 N N . ALA A 1 172 ? -4.085 -5.644 -15.780 1.00 61.56 172 ALA A N 1
ATOM 1295 C CA . ALA A 1 172 ? -3.143 -6.484 -16.531 1.00 61.56 172 ALA A CA 1
ATOM 1296 C C . ALA A 1 172 ? -3.361 -6.444 -18.050 1.00 61.56 172 ALA A C 1
ATOM 1298 O O . ALA A 1 172 ? -2.529 -6.959 -18.797 1.00 61.56 172 ALA A O 1
ATOM 1299 N N . HIS A 1 173 ? -4.443 -5.823 -18.537 1.00 57.81 173 HIS A N 1
ATOM 1300 C CA . HIS A 1 173 ? -4.623 -5.659 -19.972 1.00 57.81 173 HIS A CA 1
ATOM 1301 C C . HIS A 1 173 ? -3.540 -4.716 -20.534 1.00 57.81 173 HIS A C 1
ATOM 1303 O O . HIS A 1 173 ? -3.402 -3.590 -20.044 1.00 57.81 173 HIS A O 1
ATOM 1309 N N . PRO A 1 174 ? -2.806 -5.105 -21.595 1.00 50.47 174 PRO A N 1
ATOM 1310 C CA . PRO A 1 174 ? -1.719 -4.301 -22.150 1.00 50.47 174 PRO A CA 1
ATOM 1311 C C . PRO A 1 174 ? -2.149 -2.867 -22.482 1.00 50.47 174 PRO A C 1
ATOM 1313 O O . PRO A 1 174 ? -1.391 -1.935 -22.262 1.00 50.47 174 PRO A O 1
ATOM 1316 N N . THR A 1 175 ? -3.394 -2.647 -22.919 1.00 46.75 175 THR A N 1
ATOM 1317 C CA . THR A 1 175 ? -3.908 -1.296 -23.222 1.00 46.75 175 THR A CA 1
ATOM 1318 C C . THR A 1 175 ? -4.202 -0.426 -21.991 1.00 46.75 175 THR A C 1
ATOM 1320 O O . THR A 1 175 ? -4.179 0.801 -22.108 1.00 46.75 175 THR A O 1
ATOM 1323 N N . ALA A 1 176 ? -4.415 -1.006 -20.803 1.00 46.25 176 ALA A N 1
ATOM 1324 C CA . ALA A 1 176 ? -4.551 -0.247 -19.556 1.00 46.25 176 ALA A CA 1
ATOM 1325 C C . ALA A 1 176 ? -3.212 0.407 -19.159 1.00 46.25 176 ALA A C 1
ATOM 1327 O O . ALA A 1 176 ? -3.192 1.549 -18.695 1.00 46.25 176 ALA A O 1
ATOM 1328 N N . ASN A 1 177 ? -2.088 -0.248 -19.480 1.00 49.69 177 ASN A N 1
ATOM 1329 C CA . ASN A 1 177 ? -0.751 0.351 -19.404 1.00 49.69 177 ASN A CA 1
ATOM 1330 C C . ASN A 1 177 ? -0.552 1.496 -20.431 1.00 49.69 177 ASN A C 1
ATOM 1332 O O . ASN A 1 177 ? 0.230 2.419 -20.175 1.00 49.69 177 ASN A O 1
ATOM 1336 N N . MET A 1 178 ? -1.308 1.494 -21.543 1.00 45.78 178 MET A N 1
ATOM 1337 C CA . MET A 1 178 ? -1.098 2.347 -22.728 1.00 45.78 178 MET A CA 1
ATOM 1338 C C . MET A 1 178 ? -1.958 3.624 -22.792 1.00 45.78 178 MET A C 1
ATOM 1340 O O . MET A 1 178 ? -1.571 4.570 -23.472 1.00 45.78 178 MET A O 1
ATOM 1344 N N . ASN A 1 179 ? -3.088 3.744 -22.083 1.00 45.62 179 ASN A N 1
ATOM 1345 C CA . ASN A 1 179 ? -3.919 4.966 -22.178 1.00 45.62 179 ASN A CA 1
ATOM 1346 C C . ASN A 1 179 ? -3.239 6.236 -21.614 1.00 45.62 179 ASN A C 1
ATOM 1348 O O . ASN A 1 179 ? -3.603 7.355 -21.976 1.00 45.62 179 ASN A O 1
ATOM 1352 N N . TYR A 1 180 ? -2.209 6.095 -20.773 1.00 45.44 180 TYR A N 1
ATOM 1353 C CA . TYR A 1 180 ? -1.390 7.225 -20.311 1.00 45.44 180 TYR A CA 1
ATOM 1354 C C . TYR A 1 180 ? -0.347 7.673 -21.350 1.00 45.44 180 TYR A C 1
ATOM 1356 O O . TYR A 1 180 ? 0.020 8.846 -21.403 1.00 45.44 180 TYR A O 1
ATOM 1364 N N . LEU A 1 181 ? 0.068 6.779 -22.246 1.00 44.12 181 LEU A N 1
ATOM 1365 C CA . LEU A 1 181 ? 1.020 7.083 -23.311 1.00 44.12 181 LEU A CA 1
ATOM 1366 C C . LEU A 1 181 ? 0.462 8.096 -24.329 1.00 44.12 181 LEU A C 1
ATOM 1368 O O . LEU A 1 181 ? 1.215 8.888 -24.891 1.00 44.12 181 LEU A O 1
ATOM 1372 N N . GLN A 1 182 ? -0.865 8.168 -24.489 1.00 45.22 182 GLN A N 1
ATOM 1373 C CA . GLN A 1 182 ? -1.523 9.244 -25.244 1.00 45.22 182 GLN A CA 1
ATOM 1374 C C . GLN A 1 182 ? -1.454 10.613 -24.539 1.00 45.22 182 GLN A C 1
ATOM 1376 O O . GLN A 1 182 ? -1.452 11.647 -25.210 1.00 45.22 182 GLN A O 1
ATOM 1381 N N . ARG A 1 183 ? -1.383 10.656 -23.197 1.00 41.53 183 ARG A N 1
ATOM 1382 C CA . ARG A 1 183 ? -1.153 11.904 -22.442 1.00 41.53 183 ARG A CA 1
ATOM 1383 C C . ARG A 1 183 ? 0.305 12.349 -22.530 1.00 41.53 183 ARG A C 1
ATOM 1385 O O . ARG A 1 183 ? 0.531 13.540 -22.699 1.00 41.53 183 ARG A O 1
ATOM 1392 N N . ALA A 1 184 ? 1.263 11.423 -22.521 1.00 41.75 184 ALA A N 1
ATOM 1393 C CA . ALA A 1 184 ? 2.673 11.725 -22.779 1.00 41.75 184 ALA A CA 1
ATOM 1394 C C . ALA A 1 184 ? 2.891 12.309 -24.190 1.00 41.75 184 ALA A C 1
ATOM 1396 O O . ALA A 1 184 ? 3.575 13.315 -24.336 1.00 41.75 184 ALA A O 1
ATOM 1397 N N . GLY A 1 185 ? 2.196 11.793 -25.213 1.00 44.28 185 GLY A N 1
ATOM 1398 C CA . GLY A 1 185 ? 2.174 12.411 -26.549 1.00 44.28 185 GLY A CA 1
ATOM 1399 C C . GLY A 1 185 ? 1.618 13.848 -26.580 1.00 44.28 185 GLY A C 1
ATOM 1400 O O . GLY A 1 185 ? 1.953 14.618 -27.477 1.00 44.28 185 GLY A O 1
ATOM 1401 N N . LYS A 1 186 ? 0.803 14.247 -25.590 1.00 38.91 186 LYS A N 1
ATOM 1402 C CA . LYS A 1 186 ? 0.423 15.653 -25.357 1.00 38.91 186 LYS A CA 1
ATOM 1403 C C . LYS A 1 186 ? 1.457 16.416 -24.516 1.00 38.91 186 LYS A C 1
ATOM 1405 O O . LYS A 1 186 ? 1.635 17.599 -24.776 1.00 38.91 186 LYS A O 1
ATOM 1410 N N . ALA A 1 187 ? 2.140 15.766 -23.570 1.00 39.47 187 ALA A N 1
ATOM 1411 C CA . ALA A 1 187 ? 3.223 16.342 -22.760 1.00 39.47 187 ALA A CA 1
ATOM 1412 C C . ALA A 1 187 ? 4.463 16.716 -23.594 1.00 39.47 187 ALA A C 1
ATOM 1414 O O . ALA A 1 187 ? 5.127 17.690 -23.276 1.00 39.47 187 ALA A O 1
ATOM 1415 N N . VAL A 1 188 ? 4.682 16.080 -24.755 1.00 42.88 188 VAL A N 1
ATOM 1416 C CA . VAL A 1 188 ? 5.635 16.552 -25.792 1.00 42.88 188 VAL A CA 1
ATOM 1417 C C . VAL A 1 188 ? 5.422 18.039 -26.156 1.00 42.88 188 VAL A C 1
ATOM 1419 O O . VAL A 1 188 ? 6.328 18.694 -26.664 1.00 42.88 188 VAL A O 1
ATOM 1422 N N . LYS A 1 189 ? 4.240 18.614 -25.880 1.00 39.47 189 LYS A N 1
ATOM 1423 C CA . LYS A 1 189 ? 3.950 20.039 -26.097 1.00 39.47 189 LYS A CA 1
ATOM 1424 C C . LYS A 1 189 ? 4.264 20.959 -24.910 1.00 39.47 189 LYS A C 1
ATOM 1426 O O . LYS A 1 189 ? 4.257 22.168 -25.124 1.00 39.47 189 LYS A O 1
ATOM 1431 N N . ASP A 1 190 ? 4.510 20.450 -23.699 1.00 43.09 190 ASP A N 1
ATOM 1432 C CA . ASP A 1 190 ? 4.700 21.298 -22.506 1.00 43.09 190 ASP A CA 1
ATOM 1433 C C . ASP A 1 190 ? 6.130 21.833 -22.328 1.00 43.09 190 ASP A C 1
ATOM 1435 O O . ASP A 1 190 ? 6.336 22.749 -21.536 1.00 43.09 190 ASP A O 1
ATOM 1439 N N . LYS A 1 191 ? 7.091 21.341 -23.128 1.00 40.12 191 LYS A N 1
ATOM 1440 C CA . LYS A 1 191 ? 8.517 21.735 -23.146 1.00 40.12 191 LYS A CA 1
ATOM 1441 C C . LYS A 1 191 ? 9.258 21.582 -21.809 1.00 40.12 191 LYS A C 1
ATOM 1443 O O . LYS A 1 191 ? 10.426 21.957 -21.737 1.00 40.12 191 LYS A O 1
ATOM 1448 N N . THR A 1 192 ? 8.617 21.053 -20.774 1.00 36.25 192 THR A N 1
ATOM 1449 C CA . THR A 1 192 ? 9.194 20.858 -19.438 1.00 36.25 192 THR A CA 1
ATOM 1450 C C . THR A 1 192 ? 9.413 19.383 -19.126 1.00 36.25 192 THR A C 1
ATOM 1452 O O . THR A 1 192 ? 10.223 19.060 -18.260 1.00 36.25 192 THR A O 1
ATOM 1455 N N . THR A 1 193 ? 8.753 18.482 -19.857 1.00 45.06 193 THR A N 1
ATOM 1456 C CA . THR A 1 193 ? 9.041 17.048 -19.827 1.00 45.06 193 THR A CA 1
ATOM 1457 C C . THR A 1 193 ? 10.106 16.708 -20.872 1.00 45.06 193 THR A C 1
ATOM 1459 O O . THR A 1 193 ? 9.884 16.900 -22.068 1.00 45.06 193 THR A O 1
ATOM 1462 N N . ASP A 1 194 ? 11.252 16.175 -20.436 1.00 47.47 194 ASP A N 1
ATOM 1463 C CA . ASP A 1 194 ? 12.254 15.590 -21.333 1.00 47.47 194 ASP A CA 1
ATOM 1464 C C . ASP A 1 194 ? 11.570 14.604 -22.291 1.00 47.47 194 ASP A C 1
ATOM 1466 O O . ASP A 1 194 ? 10.897 13.669 -21.853 1.00 47.47 194 ASP A O 1
ATOM 1470 N N . THR A 1 195 ? 11.709 14.833 -23.597 1.00 52.69 195 THR A N 1
ATOM 1471 C CA . THR A 1 195 ? 10.997 14.078 -24.637 1.00 52.69 195 THR A CA 1
ATOM 1472 C C . THR A 1 195 ? 11.271 12.577 -24.489 1.00 52.69 195 THR A C 1
ATOM 1474 O O . THR A 1 195 ? 12.375 12.126 -24.784 1.00 52.69 195 THR A O 1
ATOM 1477 N N . ILE A 1 196 ? 10.274 11.800 -24.051 1.00 50.81 196 ILE A N 1
ATOM 1478 C CA . ILE A 1 196 ? 10.346 10.329 -24.037 1.00 50.81 196 ILE A CA 1
ATOM 1479 C C . ILE A 1 196 ? 10.542 9.873 -25.485 1.00 50.81 196 ILE A C 1
ATOM 1481 O O . ILE A 1 196 ? 9.710 10.193 -26.344 1.00 50.81 196 ILE A O 1
ATOM 1485 N N . ARG A 1 197 ? 11.639 9.170 -25.785 1.00 52.59 197 ARG A N 1
ATOM 1486 C CA . ARG A 1 197 ? 11.921 8.734 -27.158 1.00 52.59 197 ARG A CA 1
ATOM 1487 C C . ARG A 1 197 ? 10.984 7.587 -27.565 1.00 52.59 197 ARG A C 1
ATOM 1489 O O . ARG A 1 197 ? 10.477 6.840 -26.733 1.00 52.59 197 ARG A O 1
ATOM 1496 N N . ARG A 1 198 ? 10.677 7.471 -28.864 1.00 44.72 198 ARG A N 1
ATOM 1497 C CA . ARG A 1 198 ? 9.655 6.539 -29.397 1.00 44.72 198 ARG A CA 1
ATOM 1498 C C . ARG A 1 198 ? 10.038 5.054 -29.247 1.00 44.72 198 ARG A C 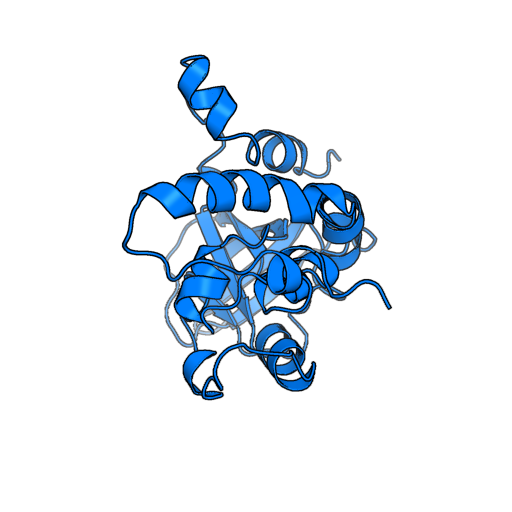1
ATOM 1500 O O . ARG A 1 198 ? 9.169 4.194 -29.155 1.00 44.72 198 ARG A O 1
ATOM 1507 N N . ASP A 1 199 ? 11.324 4.764 -29.248 1.00 49.62 199 ASP A N 1
ATOM 1508 C CA . ASP A 1 199 ? 11.942 3.465 -28.976 1.00 49.62 199 ASP A CA 1
ATOM 1509 C C . ASP A 1 199 ? 11.867 3.095 -27.485 1.00 49.62 199 ASP A C 1
ATOM 1511 O O . ASP A 1 199 ? 11.474 1.981 -27.145 1.00 49.62 199 ASP A O 1
ATOM 1515 N N . GLU A 1 200 ? 12.100 4.057 -26.588 1.00 49.19 200 GLU A N 1
ATOM 1516 C CA . GLU A 1 200 ? 11.859 3.914 -25.139 1.00 49.19 200 GLU A CA 1
ATOM 1517 C C . GLU A 1 200 ? 10.355 3.738 -24.809 1.00 49.19 200 GLU A C 1
ATOM 1519 O O . GLU A 1 200 ? 9.986 3.162 -23.782 1.00 49.19 200 GLU A O 1
ATOM 1524 N N . TRP A 1 201 ? 9.485 4.222 -25.706 1.00 52.06 201 TRP A N 1
ATOM 1525 C CA . TRP A 1 201 ? 8.019 4.205 -25.627 1.00 52.06 201 TRP A CA 1
ATOM 1526 C C . TRP A 1 201 ? 7.381 2.863 -26.031 1.00 52.06 201 TRP A C 1
ATOM 1528 O O . TRP A 1 201 ? 6.403 2.451 -25.405 1.00 52.06 201 TRP A O 1
ATOM 1538 N N . LEU A 1 202 ? 7.903 2.186 -27.062 1.00 44.00 202 LEU A N 1
ATOM 1539 C CA . LEU A 1 202 ? 7.360 0.908 -27.568 1.00 44.00 202 LEU A CA 1
ATOM 1540 C C . LEU A 1 202 ? 8.083 -0.329 -27.037 1.00 44.00 202 LEU A C 1
ATOM 1542 O O . LEU A 1 202 ? 7.555 -1.432 -27.175 1.00 44.00 202 LEU A O 1
ATOM 1546 N N . GLY A 1 203 ? 9.268 -0.149 -26.450 1.00 42.59 203 GLY A N 1
ATOM 1547 C CA . GLY A 1 203 ? 10.267 -1.209 -26.421 1.00 42.59 203 GLY A CA 1
ATOM 1548 C C . GLY A 1 203 ? 10.890 -1.368 -27.810 1.00 42.59 203 GLY A C 1
ATOM 1549 O O . GLY A 1 203 ? 10.227 -1.192 -28.835 1.00 42.59 203 GLY A O 1
ATOM 1550 N N . SER A 1 204 ? 12.183 -1.675 -27.862 1.00 34.22 204 SER A N 1
ATOM 1551 C CA . SER A 1 204 ? 12.816 -2.100 -29.108 1.00 34.22 204 SER A CA 1
ATOM 1552 C C . SER A 1 204 ? 12.121 -3.372 -29.596 1.00 34.22 204 SER A C 1
ATOM 1554 O O . SER A 1 204 ? 11.972 -4.327 -28.836 1.00 34.22 204 SER A O 1
ATOM 1556 N N . HIS A 1 205 ? 11.667 -3.374 -30.849 1.00 33.88 205 HIS A N 1
ATOM 1557 C CA . HIS A 1 205 ? 11.271 -4.606 -31.519 1.00 33.88 205 HIS A CA 1
ATOM 1558 C C . HIS A 1 205 ? 12.540 -5.415 -31.799 1.00 33.88 205 HIS A C 1
ATOM 1560 O O . HIS A 1 205 ? 13.195 -5.187 -32.814 1.00 33.88 205 HIS A O 1
ATOM 1566 N N . GLU A 1 206 ? 12.886 -6.312 -30.883 1.00 31.47 206 GLU A N 1
ATOM 1567 C CA . GLU A 1 206 ? 13.709 -7.491 -31.165 1.00 31.47 206 GLU A CA 1
ATOM 1568 C C . GLU A 1 206 ? 12.871 -8.748 -30.931 1.00 31.47 206 GLU A C 1
ATOM 1570 O O . GLU A 1 206 ? 12.151 -8.797 -29.904 1.00 31.47 206 GLU A O 1
#

InterPro domains:
  IPR005302 Molybdenum cofactor sulfurase, C-terminal [PF03473] (29-151)
  IPR005302 Molybdenum cofactor sulfurase, C-terminal [PS51340] (1-154)
  IPR011037 Pyruvate kinase-like, insert domain superfamily [SSF50800] (53-175)
  IPR052353 Benzoxazolinone Detoxification Enzymes [PTHR30212] (22-180)

Foldseek 3Di:
DPLLCPLVQVVVVVVVCVVVVDDSPCPLAQPFWEAEPLLLVCLVVVPFPFPDDFDSVCSDPCNLPGPYYYYDNQPFQLRDFQQWWKFWDDPRDGFWIKGFNAQDQQDCVSCVSGGLALACRDSNVVCLQGSRSTTGIGTPGDGDDDPPIDIDGDDDPDRPGGNNNRSCVVRVPPCSSVPCVVVLVVVVPVVPRDNCDVCRHPPDDD

Sequence (206 aa):
GRLGVEASFSMHSGARWAQRGQRDDHRGERAILIQSSANVTAILGAGLKLRSPVSQDAFGPGAFGENFFVDSEDFCPERVCVGDHFGVFRDGRRVLLLEVASPRSPCGLVDQALGQTFTIEGVRAHCAKTARAGVFCRVLEPGTAAAGDVLQLVSRPHPSWTLQRVSGLLYAHPTANMNYLQRAGKAVKDKTTDTIRRDEWLGSHE

pLDDT: mean 75.04, std 21.69, range [31.47, 98.38]

Secondary structure (DSSP, 8-state):
---S-HHHHHHTTHHHHHTTT---TTGGGGSEEEEEHHHHHHHHTT----SS---GGGGSTTTT--SEEE--SS-STTT-BTT-EEEEEETTEEEEEEEEEEEPPP-HHHHHHHTS--STTSHHHHHHHHTTT-EEEEEEE-----TTPEEEEEE-S-TT-BHHHHHHHHH-SHHHHHTTHHHHHHHTTTSSS----HHHHH----